Protein AF-0000000079068985 (afdb_homodimer)

Foldseek 3Di:
DDDDAQEDEAEAQDQVQQQCQVCVLQVFDWDDDDVQFIWTADPVNYIYTYGYDPLVPDDAAEDEDADAPVSCVRSVVVCVVVVFWKACDQVRPGTPDWDQAPNWIKMWTATPSGYIYMYINDDPPD/DDDDAQEDEAEAQDQVQQQCQVCVLQVFDWDDDDVQFIWTADPRNYIYTYGYDPLVPDDAAEDEDADAPVSCVRSVVVCVVVVFWKACDQVRPGTPDWDQAPNWIKMWTATPSGYIYMYINDDPPD

Structure (mmCIF, N/CA/C/O backbone):
data_AF-0000000079068985-model_v1
#
loop_
_entity.id
_entity.type
_entity.pdbx_description
1 polymer 'VOC family protein'
#
loop_
_atom_site.group_PDB
_atom_site.id
_atom_site.type_symbol
_atom_site.label_atom_id
_atom_site.label_alt_id
_atom_site.label_comp_id
_atom_site.label_asym_id
_atom_site.label_entity_id
_atom_site.label_seq_id
_atom_site.pdbx_PDB_ins_code
_atom_site.Cartn_x
_atom_site.Cartn_y
_atom_site.Cartn_z
_atom_site.occupancy
_atom_site.B_iso_or_equiv
_atom_site.auth_seq_id
_atom_site.auth_comp_id
_atom_site.auth_asym_id
_atom_site.auth_atom_id
_atom_site.pdbx_PDB_model_num
ATOM 1 N N . MET A 1 1 ? -14.773 -9.648 -10.781 1 59.19 1 MET A N 1
ATOM 2 C CA . MET A 1 1 ? -13.938 -10.477 -9.922 1 59.19 1 MET A CA 1
ATOM 3 C C . MET A 1 1 ? -13.109 -9.617 -8.969 1 59.19 1 MET A C 1
ATOM 5 O O . MET A 1 1 ? -12.758 -8.484 -9.297 1 59.19 1 MET A O 1
ATOM 9 N N . SER A 1 2 ? -13.219 -9.945 -7.562 1 88.12 2 SER A N 1
ATOM 10 C CA . SER A 1 2 ? -12.805 -8.875 -6.656 1 88.12 2 SER A CA 1
ATOM 11 C C . SER A 1 2 ? -11.383 -9.086 -6.156 1 88.12 2 SER A C 1
ATOM 13 O O . SER A 1 2 ? -11.016 -10.195 -5.758 1 88.12 2 SER A O 1
ATOM 15 N N . VAL A 1 3 ? -10.422 -8.383 -6.609 1 98 3 VAL A N 1
ATOM 16 C CA . VAL A 1 3 ? -9.07 -8.328 -6.066 1 98 3 VAL A CA 1
ATOM 17 C C . VAL A 1 3 ? -8.914 -7.094 -5.188 1 98 3 VAL A C 1
ATOM 19 O O . VAL A 1 3 ? -9.008 -5.961 -5.676 1 98 3 VAL A O 1
ATOM 22 N N . GLU A 1 4 ? -8.688 -7.309 -3.881 1 98.62 4 GLU A N 1
ATOM 23 C CA . GLU A 1 4 ? -8.508 -6.203 -2.945 1 98.62 4 GLU A CA 1
ATOM 24 C C . GLU A 1 4 ? -7.098 -6.199 -2.359 1 98.62 4 GLU A C 1
ATOM 26 O O . GLU A 1 4 ? -6.547 -7.258 -2.049 1 98.62 4 GLU A O 1
ATOM 31 N N . LEU A 1 5 ? -6.492 -5.066 -2.289 1 98.81 5 LEU A N 1
ATOM 32 C CA . LEU A 1 5 ? -5.32 -5 -1.423 1 98.81 5 LEU A CA 1
ATOM 33 C C . LEU A 1 5 ? -5.703 -5.254 0.031 1 98.81 5 LEU A C 1
ATOM 35 O O . LEU A 1 5 ? -6.559 -4.559 0.584 1 98.81 5 LEU A O 1
ATOM 39 N N . ASN A 1 6 ? -5.168 -6.242 0.56 1 98.62 6 ASN A N 1
ATOM 40 C CA . ASN A 1 6 ? -5.5 -6.59 1.938 1 98.62 6 ASN A CA 1
ATOM 41 C C . ASN A 1 6 ? -4.574 -5.887 2.93 1 98.62 6 ASN A C 1
ATOM 43 O O . ASN A 1 6 ? -5.043 -5.266 3.887 1 98.62 6 ASN A O 1
ATOM 47 N N . HIS A 1 7 ? -3.262 -6.09 2.723 1 98.75 7 HIS A N 1
ATOM 48 C CA . HIS A 1 7 ? -2.318 -5.367 3.57 1 98.75 7 HIS A CA 1
ATOM 49 C C . HIS A 1 7 ? -0.991 -5.145 2.854 1 98.75 7 HIS A C 1
ATOM 51 O O . HIS A 1 7 ? -0.695 -5.82 1.864 1 98.75 7 HIS A O 1
ATOM 57 N N . THR A 1 8 ? -0.286 -4.219 3.25 1 98.88 8 THR A N 1
ATOM 58 C CA . THR A 1 8 ? 1.113 -3.99 2.91 1 98.88 8 THR A CA 1
ATOM 59 C C . THR A 1 8 ? 1.923 -3.641 4.156 1 98.88 8 THR A C 1
ATOM 61 O O . THR A 1 8 ? 1.354 -3.344 5.207 1 98.88 8 THR A O 1
ATOM 64 N N . ILE A 1 9 ? 3.152 -3.76 4.031 1 98.81 9 ILE A N 1
ATOM 65 C CA . ILE A 1 9 ? 4.047 -3.465 5.148 1 98.81 9 ILE A CA 1
ATOM 66 C C . ILE A 1 9 ? 4.676 -2.088 4.953 1 98.81 9 ILE A C 1
ATOM 68 O O . ILE A 1 9 ? 5.133 -1.757 3.855 1 98.81 9 ILE A O 1
ATOM 72 N N . VAL A 1 10 ? 4.613 -1.284 5.922 1 98.88 10 VAL A N 1
ATOM 73 C CA . VAL A 1 10 ? 5.266 0.02 5.922 1 98.88 10 VAL A CA 1
ATOM 74 C C . VAL A 1 10 ? 6.566 -0.054 6.719 1 98.88 10 VAL A C 1
ATOM 76 O O . VAL A 1 10 ? 6.547 -0.106 7.949 1 98.88 10 VAL A O 1
ATOM 79 N N . HIS A 1 11 ? 7.672 -0.054 6.023 1 98.81 11 HIS A N 1
ATOM 80 C CA . HIS A 1 11 ? 8.977 -0.061 6.668 1 98.81 11 HIS A CA 1
ATOM 81 C C . HIS A 1 11 ? 9.203 1.209 7.484 1 98.81 11 HIS A C 1
ATOM 83 O O . HIS A 1 11 ? 9.07 2.318 6.961 1 98.81 11 HIS A O 1
ATOM 89 N N . SER A 1 12 ? 9.578 1.031 8.688 1 98.81 12 SER A N 1
ATOM 90 C CA . SER A 1 12 ? 9.688 2.172 9.594 1 98.81 12 SER A CA 1
ATOM 91 C C . SER A 1 12 ? 10.938 2.076 10.461 1 98.81 12 SER A C 1
ATOM 93 O O . SER A 1 12 ? 11.422 0.979 10.734 1 98.81 12 SER A O 1
ATOM 95 N N . ARG A 1 13 ? 11.453 3.225 10.914 1 98.62 13 ARG A N 1
ATOM 96 C CA . ARG A 1 13 ? 12.531 3.254 11.898 1 98.62 13 ARG A CA 1
ATOM 97 C C . ARG A 1 13 ? 12.047 2.701 13.242 1 98.62 13 ARG A C 1
ATOM 99 O O . ARG A 1 13 ? 12.797 1.995 13.93 1 98.62 13 ARG A O 1
ATOM 106 N N . ASP A 1 14 ? 10.867 3.004 13.633 1 98.69 14 ASP A N 1
ATOM 107 C CA . ASP A 1 14 ? 10.117 2.547 14.805 1 98.69 14 ASP A CA 1
ATOM 108 C C . ASP A 1 14 ? 8.648 2.328 14.461 1 98.69 14 ASP A C 1
ATOM 110 O O . ASP A 1 14 ? 7.914 3.285 14.203 1 98.69 14 ASP A O 1
ATOM 114 N N . ASN A 1 15 ? 8.281 1.029 14.477 1 98.62 15 ASN A N 1
ATOM 115 C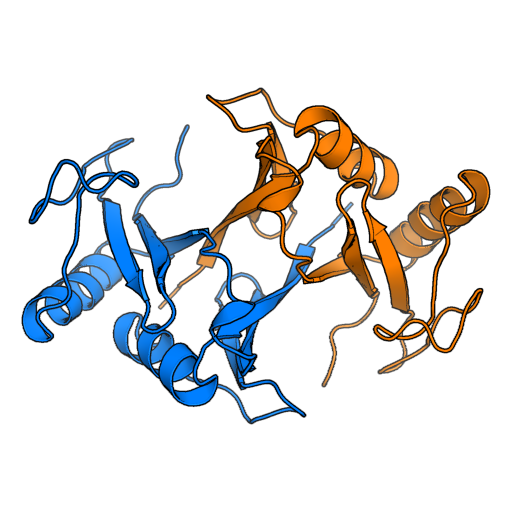 CA . ASN A 1 15 ? 6.953 0.69 13.984 1 98.62 15 ASN A CA 1
ATOM 116 C C . ASN A 1 15 ? 5.859 1.343 14.828 1 98.62 15 ASN A C 1
ATOM 118 O O . ASN A 1 15 ? 4.871 1.848 14.289 1 98.62 15 ASN A O 1
ATOM 122 N N . ARG A 1 16 ? 5.98 1.383 16.109 1 98.5 16 ARG A N 1
ATOM 123 C CA . ARG A 1 16 ? 4.953 1.971 16.953 1 98.5 16 ARG A CA 1
ATOM 124 C C . ARG A 1 16 ? 4.883 3.482 16.766 1 98.5 16 ARG A C 1
ATOM 126 O O . ARG A 1 16 ? 3.793 4.051 16.688 1 98.5 16 ARG A O 1
ATOM 133 N N . GLU A 1 17 ? 6.016 4.176 16.719 1 98.5 17 GLU A N 1
ATOM 134 C CA . GLU A 1 17 ? 6.051 5.613 16.484 1 98.5 17 GLU A CA 1
ATOM 135 C C . GLU A 1 17 ? 5.367 5.965 15.164 1 98.5 17 GLU A C 1
ATOM 137 O O . GLU A 1 17 ? 4.547 6.887 15.109 1 98.5 17 GLU A O 1
ATOM 142 N N . SER A 1 18 ? 5.695 5.242 14.094 1 98.75 18 SER A N 1
ATOM 143 C CA . SER A 1 18 ? 5.148 5.52 12.766 1 98.75 18 SER A CA 1
ATOM 144 C C . SER A 1 18 ? 3.646 5.25 12.727 1 98.75 18 SER A C 1
ATOM 146 O O . SER A 1 18 ? 2.885 6.043 12.172 1 98.75 18 SER A O 1
ATOM 148 N N . ALA A 1 19 ? 3.25 4.141 13.289 1 98.81 19 ALA A N 1
ATOM 149 C CA . ALA A 1 19 ? 1.829 3.809 13.312 1 98.81 19 ALA A CA 1
ATOM 150 C C . ALA A 1 19 ? 1.036 4.852 14.094 1 98.81 19 ALA A C 1
ATOM 152 O O . ALA A 1 19 ? -0.011 5.316 13.633 1 98.81 19 ALA A O 1
ATOM 153 N N . GLN A 1 20 ? 1.527 5.234 15.25 1 98.56 20 GLN A N 1
ATOM 154 C CA . GLN A 1 20 ? 0.855 6.219 16.094 1 98.56 20 GLN A CA 1
ATOM 155 C C . GLN A 1 20 ? 0.803 7.582 15.406 1 98.56 20 GLN A C 1
ATOM 157 O O . GLN A 1 20 ? -0.185 8.312 15.531 1 98.56 20 GLN A O 1
ATOM 162 N N . PHE A 1 21 ? 1.895 7.953 14.742 1 98.62 21 PHE A N 1
ATOM 163 C CA . PHE A 1 21 ? 1.933 9.211 14 1 98.62 21 PHE A CA 1
ATOM 164 C C . PHE A 1 21 ? 0.764 9.297 13.031 1 98.62 21 PHE A C 1
ATOM 166 O O . PHE A 1 21 ? 0.014 10.281 13.039 1 98.62 21 PHE A O 1
ATOM 173 N N . LEU A 1 22 ? 0.594 8.273 12.227 1 98.56 22 LEU A N 1
ATOM 174 C CA . LEU A 1 22 ? -0.479 8.266 11.242 1 98.56 22 LEU A CA 1
ATOM 175 C C . LEU A 1 22 ? -1.844 8.227 11.914 1 98.56 22 LEU A C 1
ATOM 177 O O . LEU A 1 22 ? -2.744 8.992 11.555 1 98.56 22 LEU A O 1
ATOM 181 N N . ALA A 1 23 ? -1.948 7.324 12.867 1 98.19 23 ALA A N 1
ATOM 182 C CA . ALA A 1 23 ? -3.225 7.145 13.555 1 98.19 23 ALA A CA 1
ATOM 183 C C . ALA A 1 23 ? -3.68 8.438 14.219 1 98.19 23 ALA A C 1
ATOM 185 O O . ALA A 1 23 ? -4.832 8.852 14.062 1 98.19 23 ALA A O 1
ATOM 186 N N . ASP A 1 24 ? -2.791 9.094 14.906 1 97.31 24 ASP A N 1
ATOM 187 C CA . ASP A 1 24 ? -3.125 10.344 15.586 1 97.31 24 ASP A CA 1
ATOM 188 C C . ASP A 1 24 ? -3.512 11.43 14.578 1 97.31 24 ASP A C 1
ATOM 190 O O . ASP A 1 24 ? -4.48 12.156 14.781 1 97.31 24 ASP A O 1
ATOM 194 N N . LEU A 1 25 ? -2.777 11.5 13.555 1 97.62 25 LEU A N 1
ATOM 195 C CA . LEU A 1 25 ? -3.002 12.539 12.562 1 97.62 25 LEU A CA 1
ATOM 196 C C . LEU A 1 25 ? -4.363 12.375 11.898 1 97.62 25 LEU A C 1
ATOM 198 O O . LEU A 1 25 ? -5.043 13.367 11.602 1 97.62 25 LEU A O 1
ATOM 202 N N . LEU A 1 26 ? -4.738 11.156 11.688 1 97.44 26 LEU A N 1
ATOM 203 C CA . LEU A 1 26 ? -5.926 10.906 10.883 1 97.44 26 LEU A CA 1
ATOM 204 C C . LEU A 1 26 ? -7.09 10.445 11.75 1 97.44 26 LEU A C 1
ATOM 206 O O . LEU A 1 26 ? -8.117 10.008 11.234 1 97.44 26 LEU A O 1
ATOM 210 N N . GLY A 1 27 ? -6.906 10.484 13.055 1 95.94 27 GLY A N 1
ATOM 211 C CA . GLY A 1 27 ? -7.973 10.109 13.961 1 95.94 27 GLY A CA 1
ATOM 212 C C . GLY A 1 27 ? -8.297 8.625 13.922 1 95.94 27 GLY A C 1
ATOM 213 O O . GLY A 1 27 ? -9.469 8.242 13.977 1 95.94 27 GLY A O 1
ATOM 214 N N . LEU A 1 28 ? -7.285 7.828 13.711 1 97.56 28 LEU A N 1
ATOM 215 C CA . LEU A 1 28 ? -7.406 6.375 13.688 1 97.56 28 LEU A CA 1
ATOM 216 C C . LEU A 1 28 ? -6.859 5.762 14.969 1 97.56 28 LEU A C 1
ATOM 218 O O . LEU A 1 28 ? -6.469 6.48 15.891 1 97.56 28 LEU A O 1
ATOM 222 N N . GLU A 1 29 ? -6.996 4.473 15.039 1 96.94 29 GLU A N 1
ATOM 223 C CA . GLU A 1 29 ? -6.418 3.709 16.141 1 96.94 29 GLU A CA 1
ATOM 224 C C . GLU A 1 29 ? -5.422 2.67 15.633 1 96.94 29 GLU A C 1
ATOM 226 O O . GLU A 1 29 ? -5.625 2.076 14.57 1 96.94 29 GLU A O 1
ATOM 231 N N . ILE A 1 30 ? -4.387 2.49 16.391 1 98.06 30 ILE A N 1
ATOM 232 C CA . ILE A 1 30 ? -3.484 1.389 16.078 1 98.06 30 ILE A CA 1
ATOM 233 C C . ILE A 1 30 ? -4.043 0.084 16.641 1 98.06 30 ILE A C 1
ATOM 235 O O . ILE A 1 30 ? -4.691 0.08 17.688 1 98.06 30 ILE A O 1
ATOM 239 N N . GLY A 1 31 ? -3.852 -0.98 15.922 1 97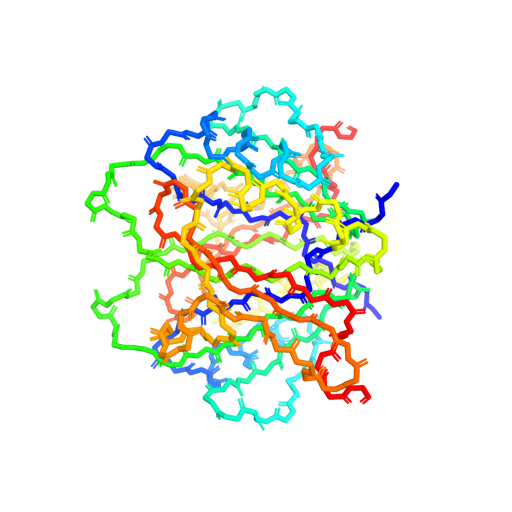.12 31 GLY A N 1
ATOM 240 C CA . GLY A 1 31 ? -4.281 -2.285 16.391 1 97.12 31 GLY A CA 1
ATOM 241 C C . GLY A 1 31 ? -3.258 -2.963 17.297 1 97.12 31 GLY A C 1
ATOM 242 O O . GLY A 1 31 ? -2.15 -2.455 17.469 1 97.12 31 GLY A O 1
ATOM 243 N N . PRO A 1 32 ? -3.684 -4.07 17.828 1 96.19 32 PRO A N 1
ATOM 244 C CA . PRO A 1 32 ? -2.73 -4.836 18.625 1 96.19 32 PRO A CA 1
ATOM 245 C C . PRO A 1 32 ? -1.556 -5.363 17.812 1 96.19 32 PRO A C 1
ATOM 247 O O . PRO A 1 32 ? -1.734 -5.766 16.656 1 96.19 32 PRO A O 1
ATOM 250 N N . GLU A 1 33 ? -0.403 -5.309 18.469 1 95.56 33 GLU A N 1
ATOM 251 C CA . GLU A 1 33 ? 0.809 -5.809 17.828 1 95.56 33 GLU A CA 1
ATOM 252 C C . GLU A 1 33 ? 0.654 -7.273 17.422 1 95.56 33 GLU A C 1
ATOM 254 O O . GLU A 1 33 ? 0.105 -8.078 18.172 1 95.56 33 GLU A O 1
ATOM 259 N N . TRP A 1 34 ? 1.04 -7.605 16.266 1 92.75 34 TRP A N 1
ATOM 260 C CA . TRP A 1 34 ? 1.059 -8.953 15.711 1 92.75 34 TRP A CA 1
ATOM 261 C C . TRP A 1 34 ? 2.426 -9.281 15.117 1 92.75 34 TRP A C 1
ATOM 263 O O . TRP A 1 34 ? 2.738 -8.867 14 1 92.75 34 TRP A O 1
ATOM 273 N N . GLY A 1 35 ? 3.107 -10.117 15.93 1 94.56 35 GLY A N 1
ATOM 274 C CA . GLY A 1 35 ? 4.488 -10.281 15.5 1 94.56 35 GLY A CA 1
ATOM 275 C C . GLY A 1 35 ? 5.266 -8.984 15.484 1 94.56 35 GLY A C 1
ATOM 276 O O . GLY A 1 35 ? 5.27 -8.234 16.469 1 94.56 35 GLY A O 1
ATOM 277 N N . PRO A 1 36 ? 5.934 -8.758 14.352 1 96.81 36 PRO A N 1
ATOM 278 C CA . PRO A 1 36 ? 6.703 -7.516 14.258 1 96.81 36 PRO A CA 1
ATOM 279 C C . PRO A 1 36 ? 5.848 -6.324 13.82 1 96.81 36 PRO A C 1
ATOM 281 O O . PRO A 1 36 ? 6.371 -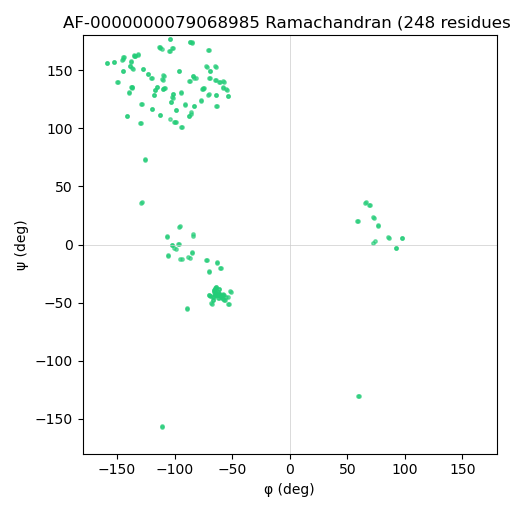5.223 13.625 1 96.81 36 PRO A O 1
ATOM 284 N N . PHE A 1 37 ? 4.57 -6.504 13.727 1 98.31 37 PHE A N 1
ATOM 285 C CA . PHE A 1 37 ? 3.764 -5.496 13.047 1 98.31 37 PHE A CA 1
ATOM 286 C C . PHE A 1 37 ? 2.9 -4.73 14.047 1 98.31 37 PHE A C 1
ATOM 288 O O . PHE A 1 37 ? 2.385 -5.312 15.008 1 98.31 37 PHE A O 1
ATOM 295 N N . ILE A 1 38 ? 2.682 -3.479 13.82 1 98.69 38 ILE A N 1
ATOM 296 C CA . ILE A 1 38 ? 1.605 -2.672 14.383 1 98.69 38 ILE A CA 1
ATOM 297 C C . ILE A 1 38 ? 0.63 -2.27 13.281 1 98.69 38 ILE A C 1
ATOM 299 O O . ILE A 1 38 ? 0.978 -1.484 12.391 1 98.69 38 ILE A O 1
ATOM 303 N N . PRO A 1 39 ? -0.526 -2.814 13.359 1 98.56 39 PRO A N 1
ATOM 304 C CA . PRO A 1 39 ? -1.458 -2.58 12.25 1 98.56 39 PRO A CA 1
ATOM 305 C C . PRO A 1 39 ? -2.281 -1.308 12.438 1 98.56 39 PRO A C 1
ATOM 307 O O . PRO A 1 39 ? -2.662 -0.97 13.555 1 98.56 39 PRO A O 1
ATOM 310 N N . VAL A 1 40 ? -2.523 -0.558 11.375 1 98.56 40 VAL A N 1
ATOM 311 C CA . VAL A 1 40 ? -3.539 0.481 11.242 1 98.56 40 VAL A CA 1
ATOM 312 C C . VAL A 1 40 ? -4.508 0.115 10.117 1 98.56 40 VAL A C 1
ATOM 314 O O . VAL A 1 40 ? -4.109 -0.011 8.961 1 98.56 40 VAL A O 1
ATOM 317 N N . VAL A 1 41 ? -5.754 -0.094 10.438 1 97.69 41 VAL A N 1
ATOM 318 C CA . VAL A 1 41 ? -6.766 -0.534 9.484 1 97.69 41 VAL A CA 1
ATOM 319 C C . VAL A 1 41 ? -7.516 0.675 8.93 1 97.69 41 VAL A C 1
ATOM 321 O O . VAL A 1 41 ? -7.992 1.521 9.688 1 97.69 41 VAL A O 1
ATOM 324 N N . LEU A 1 42 ? -7.613 0.705 7.645 1 98.31 42 LEU A N 1
ATOM 325 C CA . LEU A 1 42 ? -8.266 1.828 6.977 1 98.31 42 LEU A CA 1
ATOM 326 C C . LEU A 1 42 ? -9.68 1.461 6.547 1 98.31 42 LEU A C 1
ATOM 328 O O . LEU A 1 42 ? -10.055 0.285 6.562 1 98.31 42 LEU A O 1
ATOM 332 N N . ALA A 1 43 ? -10.414 2.414 6.148 1 98 43 ALA A N 1
ATOM 333 C CA . ALA A 1 43 ? -11.859 2.277 5.961 1 98 43 ALA A CA 1
ATOM 334 C C . ALA A 1 43 ? -12.172 1.394 4.758 1 98 43 ALA A C 1
ATOM 336 O O . ALA A 1 43 ? -13.266 0.841 4.656 1 98 43 ALA A O 1
ATOM 337 N N . ASN A 1 44 ? -11.25 1.282 3.832 1 97.75 44 ASN A N 1
ATOM 338 C CA . ASN A 1 44 ? -11.5 0.432 2.674 1 97.75 44 ASN A CA 1
ATOM 339 C C . ASN A 1 44 ? -10.906 -0.96 2.859 1 97.75 44 ASN A C 1
ATOM 341 O O . ASN A 1 44 ? -10.68 -1.68 1.884 1 97.75 44 ASN A O 1
ATOM 345 N N . GLY A 1 45 ? -10.562 -1.285 4.07 1 96.56 45 GLY A N 1
ATOM 346 C CA . GLY A 1 45 ? -10.188 -2.648 4.422 1 96.56 45 GLY A CA 1
ATOM 347 C C . GLY A 1 45 ? -8.695 -2.904 4.32 1 96.56 45 GLY A C 1
ATOM 348 O O . GLY A 1 45 ? -8.227 -3.992 4.656 1 96.56 45 GLY A O 1
ATOM 349 N N . VAL A 1 46 ? -7.938 -1.951 3.889 1 98.38 46 VAL A N 1
ATOM 350 C CA . VAL A 1 46 ? -6.488 -2.111 3.807 1 98.38 46 VAL A CA 1
ATOM 351 C C . VAL A 1 46 ? -5.879 -2.01 5.203 1 98.38 46 VAL A C 1
ATOM 353 O O . VAL A 1 46 ? -6.25 -1.136 5.988 1 98.38 46 VAL A O 1
ATOM 356 N N . THR A 1 47 ? -5.004 -2.908 5.504 1 98.44 47 THR A N 1
ATOM 357 C CA . THR A 1 47 ? -4.18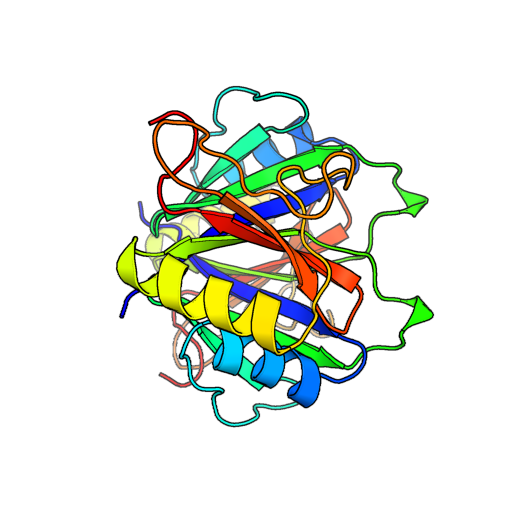8 -2.779 6.707 1 98.44 47 THR A CA 1
ATOM 358 C C . THR A 1 47 ? -2.773 -2.324 6.355 1 98.44 47 THR A C 1
ATOM 360 O O . THR A 1 47 ? -2.111 -2.934 5.512 1 98.44 47 THR A O 1
ATOM 363 N N . LEU A 1 48 ? -2.383 -1.262 6.91 1 98.88 48 LEU A N 1
ATOM 364 C CA . LEU A 1 48 ? -0.97 -0.898 6.922 1 98.88 48 LEU A CA 1
ATOM 365 C C . LEU A 1 48 ? -0.26 -1.521 8.117 1 98.88 48 LEU A C 1
ATOM 367 O O . LEU A 1 48 ? -0.534 -1.158 9.266 1 98.88 48 LEU A O 1
ATOM 371 N N . ASP A 1 49 ? 0.585 -2.455 7.844 1 98.81 49 ASP A N 1
ATOM 372 C CA . ASP A 1 49 ? 1.367 -3.113 8.883 1 98.81 49 ASP A CA 1
ATOM 373 C C . ASP A 1 49 ? 2.732 -2.451 9.047 1 98.81 49 ASP A C 1
ATOM 375 O O . ASP A 1 49 ? 3.652 -2.711 8.273 1 98.81 49 ASP A O 1
ATOM 379 N N . PHE A 1 50 ? 2.865 -1.654 10.016 1 98.94 50 PHE A N 1
ATOM 380 C CA . PHE A 1 50 ? 4.141 -0.993 10.258 1 98.94 50 PHE A CA 1
ATOM 381 C C . PHE A 1 50 ? 5.152 -1.964 10.859 1 98.94 50 PHE A C 1
ATOM 383 O O . PHE A 1 50 ? 4.824 -2.717 11.781 1 98.94 50 PHE A O 1
ATOM 390 N N . ALA A 1 51 ? 6.328 -1.964 10.383 1 98.81 51 ALA A N 1
ATOM 391 C CA . ALA A 1 51 ? 7.387 -2.855 10.844 1 98.81 51 ALA A CA 1
ATOM 392 C C . ALA A 1 51 ? 8.711 -2.111 10.977 1 98.81 51 ALA A C 1
ATOM 394 O O . ALA A 1 51 ? 9.102 -1.365 10.078 1 98.81 51 ALA A O 1
ATOM 395 N N . THR A 1 52 ? 9.406 -2.344 12.07 1 98.69 52 THR A N 1
ATOM 396 C CA . THR A 1 52 ? 10.719 -1.752 12.281 1 98.69 52 THR A CA 1
ATOM 397 C C . THR A 1 52 ? 11.781 -2.496 11.469 1 98.69 52 THR A C 1
ATOM 399 O O . THR A 1 52 ? 11.875 -3.723 11.539 1 98.69 52 THR A O 1
ATOM 402 N N . ILE A 1 53 ? 12.461 -1.756 10.664 1 98 53 ILE A N 1
ATOM 403 C CA . ILE A 1 53 ? 13.625 -2.291 9.977 1 98 53 ILE A CA 1
ATOM 404 C C . ILE A 1 53 ? 14.797 -1.324 10.117 1 98 53 ILE A C 1
ATOM 406 O O . ILE A 1 53 ? 14.617 -0.174 10.523 1 98 53 ILE A O 1
ATOM 410 N N . PRO A 1 54 ? 16.047 -1.803 9.844 1 97.19 54 PRO A N 1
ATOM 411 C CA . PRO A 1 54 ? 17.172 -0.873 9.891 1 97.19 54 PRO A CA 1
ATOM 412 C C . PRO A 1 54 ? 16.969 0.346 8.992 1 97.19 54 PRO A C 1
ATOM 414 O O . PRO A 1 54 ? 16.531 0.208 7.844 1 97.19 54 PRO A O 1
ATOM 417 N N . GLU A 1 55 ? 17.234 1.47 9.516 1 96.06 55 GLU A N 1
ATOM 418 C CA . GLU A 1 55 ? 17 2.738 8.828 1 96.06 55 GLU A CA 1
ATOM 419 C C . GLU A 1 55 ? 17.641 2.738 7.441 1 96.06 55 GLU A C 1
ATOM 421 O O . GLU A 1 55 ? 17.031 3.23 6.48 1 96.06 55 GLU A O 1
ATOM 426 N N . ALA A 1 56 ? 18.859 2.154 7.336 1 95.12 56 ALA A N 1
ATOM 427 C CA . ALA A 1 56 ? 19.594 2.146 6.078 1 95.12 56 ALA A CA 1
ATOM 428 C C . ALA A 1 56 ? 18.844 1.366 5 1 95.12 56 ALA A C 1
ATOM 430 O O . ALA A 1 56 ? 19.125 1.516 3.809 1 95.12 56 ALA A O 1
ATOM 431 N N . SER A 1 57 ? 17.875 0.588 5.422 1 95.44 57 SER A N 1
ATOM 432 C CA . SER A 1 57 ? 17.125 -0.258 4.496 1 95.44 57 SER A CA 1
ATOM 433 C C . SER A 1 57 ? 15.797 0.38 4.113 1 95.44 57 SER A C 1
ATOM 435 O O . SER A 1 57 ? 15.047 -0.17 3.301 1 95.44 57 SER A O 1
ATOM 437 N N . ILE A 1 58 ? 15.477 1.485 4.68 1 97.56 58 ILE A N 1
ATOM 438 C CA . ILE A 1 58 ? 14.203 2.148 4.398 1 97.56 58 ILE A CA 1
ATOM 439 C C . ILE A 1 58 ? 14.328 2.979 3.123 1 97.56 58 ILE A C 1
ATOM 441 O O . ILE A 1 58 ? 15.227 3.816 3.004 1 97.56 58 ILE A O 1
ATOM 445 N N . THR A 1 59 ? 13.578 2.701 2.156 1 97.69 59 THR A N 1
ATOM 446 C CA . THR A 1 59 ? 13.391 3.529 0.971 1 97.69 59 THR A CA 1
ATOM 447 C C . THR A 1 59 ? 12.078 4.297 1.05 1 97.69 59 THR A C 1
ATOM 449 O O . THR A 1 59 ? 11.016 3.705 1.266 1 97.69 59 THR A O 1
ATOM 452 N N . PRO A 1 60 ? 12.141 5.613 0.887 1 97.69 60 PRO A N 1
ATOM 453 C CA . PRO A 1 60 ? 10.891 6.379 0.943 1 97.69 60 PRO A CA 1
ATOM 454 C C . PRO A 1 60 ? 9.828 5.852 -0.02 1 97.69 60 PRO A C 1
ATOM 456 O O . PRO A 1 60 ? 10.117 5.613 -1.195 1 97.69 60 PRO A O 1
ATOM 459 N N . GLN A 1 61 ? 8.695 5.621 0.521 1 98.44 61 GLN A N 1
ATOM 460 C CA . GLN A 1 61 ? 7.512 5.227 -0.232 1 98.44 61 GLN A CA 1
ATOM 461 C C . GLN A 1 61 ? 6.445 6.316 -0.184 1 98.44 61 GLN A C 1
ATOM 463 O O . GLN A 1 61 ? 6.578 7.293 0.556 1 98.44 61 GLN A O 1
ATOM 468 N N . HIS A 1 62 ? 5.426 6.141 -1.007 1 98.69 62 HIS A N 1
ATOM 469 C CA . HIS A 1 62 ? 4.34 7.113 -1.095 1 98.69 62 HIS A CA 1
ATOM 470 C C . HIS A 1 62 ? 3.01 6.488 -0.682 1 98.69 62 HIS A C 1
ATOM 472 O O . HIS A 1 62 ? 2.648 5.41 -1.163 1 98.69 62 HIS A O 1
ATOM 478 N N . TYR A 1 63 ? 2.312 7.105 0.204 1 98.88 63 TYR A N 1
ATOM 479 C CA . TYR A 1 63 ? 0.971 6.703 0.612 1 98.88 63 TYR A CA 1
ATOM 480 C C . TYR A 1 63 ? 0.004 7.879 0.543 1 98.88 63 TYR A C 1
ATOM 482 O O . TYR A 1 63 ? 0.205 8.898 1.212 1 98.88 63 TYR A O 1
ATOM 490 N N . ALA A 1 64 ? -1.013 7.75 -0.229 1 98.81 64 ALA A N 1
ATOM 491 C CA . ALA A 1 64 ? -2.039 8.781 -0.353 1 98.81 64 ALA A CA 1
ATOM 492 C C . ALA A 1 64 ? -3.355 8.32 0.272 1 98.81 64 ALA A C 1
ATOM 494 O O . ALA A 1 64 ? -3.807 7.203 0.031 1 98.81 64 ALA A O 1
ATOM 495 N N . PHE A 1 65 ? -3.891 9.164 0.995 1 98.88 65 PHE A N 1
ATOM 496 C CA . PHE A 1 65 ? -5.141 8.844 1.678 1 98.88 65 PHE A CA 1
ATOM 497 C C . PHE A 1 65 ? -6.266 9.758 1.207 1 98.88 65 PHE A C 1
ATOM 499 O O . PHE A 1 65 ? -6.07 10.969 1.072 1 98.88 65 PHE A O 1
ATOM 506 N N . LEU A 1 66 ? -7.383 9.18 0.91 1 98.69 66 LEU A N 1
ATOM 507 C CA . LEU A 1 66 ? -8.609 9.906 0.615 1 98.69 66 LEU A CA 1
ATOM 508 C C . LEU A 1 66 ? -9.438 10.117 1.881 1 98.69 66 LEU A C 1
ATOM 510 O O . LEU A 1 66 ? -9.797 9.148 2.561 1 98.69 66 LEU A O 1
ATOM 514 N N . ILE A 1 67 ? -9.664 11.359 2.17 1 98.56 67 ILE A N 1
ATOM 515 C CA . ILE A 1 67 ? -10.383 11.68 3.396 1 98.56 67 ILE A CA 1
ATOM 516 C C . ILE A 1 67 ? -11.445 12.742 3.109 1 98.56 67 ILE A C 1
ATOM 518 O O . ILE A 1 67 ? -11.438 13.359 2.045 1 98.56 67 ILE A O 1
ATOM 522 N N . SER A 1 68 ? -12.414 12.891 4.008 1 97.75 68 SER A N 1
ATOM 523 C CA . SER A 1 68 ? -13.445 13.906 3.857 1 97.75 68 SER A CA 1
ATOM 524 C C . SER A 1 68 ? -12.875 15.312 4.059 1 97.75 68 SER A C 1
ATOM 526 O O . SER A 1 68 ? -11.781 15.469 4.602 1 97.75 68 SER A O 1
ATOM 528 N N . GLU A 1 69 ? -13.68 16.312 3.688 1 97.69 69 GLU A N 1
ATOM 529 C CA . GLU A 1 69 ? -13.305 17.703 3.912 1 97.69 69 GLU A CA 1
ATOM 530 C C . GLU A 1 69 ? -13.125 18 5.398 1 97.69 69 GLU A C 1
ATOM 532 O O . GLU A 1 69 ? -12.18 18.688 5.797 1 97.69 69 GLU A O 1
ATOM 537 N N . ALA A 1 70 ? -14.016 17.5 6.168 1 97.12 70 ALA A N 1
ATOM 538 C CA . ALA A 1 70 ? -13.938 17.719 7.609 1 97.12 70 ALA A CA 1
ATOM 539 C C . ALA A 1 70 ? -12.695 17.062 8.203 1 97.12 70 ALA A C 1
ATOM 541 O O . ALA A 1 70 ? -12.023 17.656 9.055 1 97.12 70 ALA A O 1
ATOM 542 N N . GLU A 1 71 ? -12.391 15.883 7.777 1 97.38 71 GLU A N 1
ATOM 543 C CA . GLU A 1 71 ? -11.188 15.195 8.242 1 97.38 71 GLU A CA 1
ATOM 544 C C . GLU A 1 71 ? -9.93 15.922 7.797 1 97.38 71 GLU A C 1
ATOM 546 O O . GLU A 1 71 ? -8.93 15.945 8.523 1 97.38 71 GLU A O 1
ATOM 551 N N . PHE A 1 72 ? -10.016 16.438 6.582 1 98.5 72 PHE A N 1
ATOM 552 C CA . PHE A 1 72 ? -8.891 17.219 6.09 1 98.5 72 PHE A CA 1
ATOM 553 C C . PHE A 1 72 ? -8.617 18.422 7.004 1 98.5 72 PHE A C 1
ATOM 555 O O . PHE A 1 72 ? -7.469 18.672 7.375 1 98.5 72 PHE A O 1
ATOM 562 N N . ASP A 1 73 ? -9.656 19.125 7.395 1 98.12 73 ASP A N 1
ATOM 563 C CA . ASP A 1 73 ? -9.5 20.25 8.297 1 98.12 73 ASP A CA 1
ATOM 564 C C . ASP A 1 73 ? -8.836 19.828 9.602 1 98.12 73 ASP A C 1
ATOM 566 O O . ASP A 1 73 ? -7.91 20.484 10.078 1 98.12 73 ASP A O 1
ATOM 570 N N . THR A 1 74 ? -9.234 18.766 10.102 1 97.69 74 THR A N 1
ATOM 571 C CA . THR A 1 74 ? -8.719 18.281 11.375 1 97.69 74 THR A CA 1
ATOM 572 C C . THR A 1 74 ? -7.262 17.859 11.242 1 97.69 74 THR A C 1
ATOM 574 O O . THR A 1 74 ? -6.414 18.266 12.047 1 97.69 74 THR A O 1
ATOM 577 N N . ALA A 1 75 ? -7 17.031 10.234 1 98.25 75 ALA A N 1
ATOM 578 C CA . ALA A 1 75 ? -5.641 16.531 10.023 1 98.25 75 ALA A CA 1
ATOM 579 C C . ALA A 1 75 ? -4.68 17.672 9.727 1 98.25 75 ALA A C 1
ATOM 581 O O . ALA A 1 75 ? -3.562 17.703 10.25 1 98.25 75 ALA A O 1
ATOM 582 N N . PHE A 1 76 ? -5.148 18.609 8.883 1 98.38 76 PHE A N 1
ATOM 583 C CA . PHE A 1 76 ? -4.297 19.734 8.492 1 98.38 76 PHE A CA 1
ATOM 584 C C . PHE A 1 76 ? -4.004 20.625 9.695 1 98.38 76 PHE A C 1
ATOM 586 O O . PHE A 1 76 ? -2.883 21.109 9.852 1 98.38 76 PHE A O 1
ATOM 593 N N . SER A 1 77 ? -4.98 20.844 10.508 1 98.12 77 SER A N 1
ATOM 594 C CA . SER A 1 77 ? -4.762 21.578 11.75 1 98.12 77 SER A CA 1
ATOM 595 C C . SER A 1 77 ? -3.697 20.906 12.609 1 98.12 77 SER A C 1
ATOM 597 O O . SER A 1 77 ? -2.836 21.578 13.18 1 98.12 77 SER A O 1
ATOM 599 N N . ARG A 1 78 ? -3.719 19.656 12.727 1 97.62 78 ARG A N 1
ATOM 600 C CA . ARG A 1 78 ? -2.74 18.906 13.508 1 97.62 78 ARG A CA 1
ATOM 601 C C . ARG A 1 78 ? -1.346 19.031 12.898 1 97.62 78 ARG A C 1
ATOM 603 O O . ARG A 1 78 ? -0.36 19.172 13.625 1 97.62 78 ARG A O 1
ATOM 610 N N . ILE A 1 79 ? -1.271 18.922 11.578 1 98.38 79 ILE A N 1
ATOM 611 C CA . ILE A 1 79 ? -0.001 19.094 10.883 1 98.38 79 ILE A CA 1
ATOM 612 C C . ILE A 1 79 ? 0.626 20.422 11.258 1 98.38 79 ILE A C 1
ATOM 614 O O . ILE A 1 79 ? 1.809 20.484 11.602 1 98.38 79 ILE A O 1
ATOM 618 N N . ARG A 1 80 ? -0.185 21.422 11.25 1 98.12 80 ARG A N 1
ATOM 619 C CA . ARG A 1 80 ? 0.304 22.766 11.562 1 98.12 80 ARG A CA 1
ATOM 620 C C . ARG A 1 80 ? 0.674 22.875 13.039 1 98.12 80 ARG A C 1
ATOM 622 O O . ARG A 1 80 ? 1.722 23.422 13.383 1 98.12 80 ARG A O 1
ATOM 629 N N . GLU A 1 81 ? -0.126 22.359 13.891 1 97.06 81 GLU A N 1
ATOM 630 C CA . GLU A 1 81 ? 0.094 22.422 15.328 1 97.06 81 GLU A CA 1
ATOM 631 C C . GLU A 1 81 ? 1.389 21.719 15.727 1 97.06 81 GLU A C 1
ATOM 633 O O . GLU A 1 81 ? 2.104 22.172 16.625 1 97.06 81 GLU A O 1
ATOM 638 N N . LEU A 1 82 ? 1.633 20.641 15.055 1 96.06 82 LEU A N 1
ATOM 639 C CA . LEU A 1 82 ? 2.803 19.844 15.383 1 96.06 82 LEU A CA 1
ATOM 640 C C . LEU A 1 82 ? 4.043 20.375 14.68 1 96.06 82 LEU A C 1
ATOM 642 O O . LEU A 1 82 ? 5.152 19.875 14.906 1 96.06 82 LEU A O 1
ATOM 646 N N . GLY A 1 83 ? 3.867 21.312 13.828 1 97.5 83 GLY A N 1
ATOM 647 C CA . GLY A 1 83 ? 4.988 21.906 13.125 1 97.5 83 GLY A CA 1
ATOM 648 C C . GLY A 1 83 ? 5.578 21 12.062 1 97.5 83 GLY A C 1
ATOM 649 O O . GLY A 1 83 ? 6.766 21.078 11.75 1 97.5 83 GLY A O 1
ATOM 650 N N . ILE A 1 84 ? 4.824 20.078 11.586 1 98 84 ILE A N 1
ATOM 651 C CA . ILE A 1 84 ? 5.273 19.188 10.516 1 98 84 ILE A CA 1
ATOM 652 C C . ILE A 1 84 ? 5.383 19.984 9.211 1 98 84 ILE A C 1
ATOM 654 O O . ILE A 1 84 ? 4.465 20.703 8.836 1 98 84 ILE A O 1
ATOM 658 N N . ALA A 1 85 ? 6.535 19.875 8.531 1 98.25 85 ALA A N 1
ATOM 659 C CA . ALA A 1 85 ? 6.66 20.484 7.211 1 98.25 85 ALA A CA 1
ATOM 660 C C . ALA A 1 85 ? 5.664 19.891 6.227 1 98.25 85 ALA A C 1
ATOM 662 O O . ALA A 1 85 ? 5.426 18.672 6.238 1 98.25 85 ALA A O 1
ATOM 663 N N . TYR A 1 86 ? 5.051 20.75 5.355 1 98.75 86 TYR A N 1
ATOM 664 C CA . TYR A 1 86 ? 4.086 20.266 4.375 1 98.75 86 TYR A CA 1
ATOM 665 C C . TYR A 1 86 ? 4.191 21.047 3.07 1 98.75 86 TYR A C 1
ATOM 667 O O . TYR A 1 86 ? 4.777 22.125 3.037 1 98.75 86 TYR A O 1
ATOM 675 N N . TYR A 1 87 ? 3.662 20.453 2.053 1 98.81 87 TYR A N 1
ATOM 676 C CA . TYR A 1 87 ? 3.852 20.969 0.701 1 98.81 87 TYR A CA 1
ATOM 677 C C . TYR A 1 87 ? 2.605 20.75 -0.149 1 98.81 87 TYR A C 1
ATOM 679 O O . TYR A 1 87 ? 1.846 19.797 0.096 1 98.81 87 TYR A O 1
ATOM 687 N N . ALA A 1 88 ? 2.428 21.469 -1.205 1 98.56 88 ALA A N 1
ATOM 688 C CA . ALA A 1 88 ? 1.309 21.312 -2.133 1 98.56 88 ALA A CA 1
ATOM 689 C C . ALA A 1 88 ? 1.633 20.297 -3.217 1 98.56 88 ALA A C 1
ATOM 691 O O . ALA A 1 88 ? 0.754 19.891 -3.984 1 98.56 88 ALA A O 1
ATOM 692 N N . ASP A 1 89 ? 2.924 19.891 -3.281 1 97.12 89 ASP A N 1
ATOM 693 C CA . ASP A 1 89 ? 3.383 18.984 -4.336 1 97.12 89 ASP A CA 1
ATOM 694 C C . ASP A 1 89 ? 4.332 17.922 -3.781 1 97.12 89 ASP A C 1
ATOM 696 O O . ASP A 1 89 ? 4.945 18.125 -2.729 1 97.12 89 ASP A O 1
ATOM 700 N N . PRO A 1 90 ? 4.473 16.781 -4.473 1 95.38 90 PRO A N 1
ATOM 701 C CA . PRO A 1 90 ? 5.281 15.688 -3.938 1 95.38 90 PRO A CA 1
ATOM 702 C C . PRO A 1 90 ? 6.781 15.977 -3.994 1 95.38 90 PRO A C 1
ATOM 704 O O . PRO A 1 90 ? 7.574 15.273 -3.355 1 95.38 90 PRO A O 1
ATOM 707 N N . HIS A 1 91 ? 7.18 16.953 -4.695 1 94.5 91 HIS A N 1
ATOM 708 C CA . HIS A 1 91 ? 8.594 17.266 -4.875 1 94.5 91 HIS A CA 1
ATOM 709 C C . HIS A 1 91 ? 9.055 18.344 -3.9 1 94.5 91 HIS A C 1
ATOM 711 O O . HIS A 1 91 ? 10.188 18.812 -3.986 1 94.5 91 HIS A O 1
ATOM 717 N N . GLN A 1 92 ? 8.125 18.766 -3.109 1 95.12 92 GLN A N 1
ATOM 718 C CA . GLN A 1 92 ? 8.438 19.688 -2.021 1 95.12 92 GLN A CA 1
ATOM 719 C C . GLN A 1 92 ? 8.898 21.031 -2.559 1 95.12 92 GLN A C 1
ATOM 721 O O . GLN A 1 92 ? 9.797 21.656 -1.987 1 95.12 92 GLN A O 1
ATOM 726 N N . LYS A 1 93 ? 8.312 21.484 -3.67 1 96.69 93 LYS A N 1
ATOM 727 C CA . LYS A 1 93 ? 8.68 22.75 -4.301 1 96.69 93 LYS A CA 1
ATOM 728 C C . LYS A 1 93 ? 7.758 23.891 -3.846 1 96.69 93 LYS A C 1
ATOM 730 O O . LYS A 1 93 ? 8.031 25.062 -4.098 1 96.69 93 LYS A O 1
ATOM 735 N N . ARG A 1 94 ? 6.727 23.531 -3.238 1 97.75 94 ARG A N 1
ATOM 736 C CA . ARG A 1 94 ? 5.75 24.516 -2.768 1 97.75 94 ARG A CA 1
ATOM 737 C C . ARG A 1 94 ? 5.48 24.344 -1.275 1 97.75 94 ARG A C 1
ATOM 739 O O . ARG A 1 94 ? 4.367 24 -0.874 1 97.75 94 ARG A O 1
ATOM 746 N N . PRO A 1 95 ? 6.5 24.766 -0.436 1 97.81 95 PRO A N 1
ATOM 747 C CA . PRO A 1 95 ? 6.383 24.594 1.014 1 97.81 95 PRO A CA 1
ATOM 748 C C . PRO A 1 95 ? 5.328 25.5 1.632 1 97.81 95 PRO A C 1
ATOM 750 O O . PRO A 1 95 ? 5.168 26.656 1.198 1 97.81 95 PRO A O 1
ATOM 753 N N . GLY A 1 96 ? 4.617 25 2.625 1 98.06 96 GLY A N 1
ATOM 754 C CA . GLY A 1 96 ? 3.689 25.797 3.404 1 98.06 96 GLY A CA 1
ATOM 755 C C . GLY A 1 96 ? 2.389 26.078 2.676 1 98.06 96 GLY A C 1
ATOM 756 O O . GLY A 1 96 ? 1.664 27.016 3.031 1 98.06 96 GLY A O 1
ATOM 757 N N . GLU A 1 97 ? 2.166 25.281 1.621 1 98.06 97 GLU A N 1
ATOM 758 C CA . GLU A 1 97 ? 0.944 25.422 0.834 1 98.06 97 GLU A CA 1
ATOM 759 C C . GLU A 1 97 ? 0.225 24.078 0.684 1 98.06 97 GLU A C 1
ATOM 761 O O . GLU A 1 97 ? 0.853 23.016 0.753 1 98.06 97 GLU A O 1
ATOM 766 N N . ILE A 1 98 ? -1.098 24.188 0.543 1 98.69 98 ILE A N 1
ATOM 767 C CA . ILE A 1 98 ? -1.876 23.031 0.102 1 98.69 98 ILE A CA 1
ATOM 768 C C . ILE A 1 98 ? -2.279 23.219 -1.36 1 98.69 98 ILE A C 1
ATOM 770 O O . ILE A 1 98 ? -2.111 24.297 -1.929 1 98.69 98 ILE A O 1
ATOM 774 N N . ASN A 1 99 ? -2.742 22.156 -2.006 1 98.5 99 ASN A N 1
ATOM 775 C CA . ASN A 1 99 ? -3.209 22.266 -3.383 1 98.5 99 ASN A CA 1
ATOM 776 C C . ASN A 1 99 ? -4.719 22.078 -3.482 1 98.5 99 ASN A C 1
ATOM 778 O O . ASN A 1 99 ? -5.371 21.734 -2.498 1 98.5 99 ASN A O 1
ATOM 782 N N . HIS A 1 100 ? -5.289 22.406 -4.664 1 98 100 HIS A N 1
ATOM 783 C CA . HIS A 1 100 ? -6.719 22.25 -4.926 1 98 100 HIS A CA 1
ATOM 784 C C . HIS A 1 100 ? -6.965 21.484 -6.215 1 98 100 HIS A C 1
ATOM 786 O O . HIS A 1 100 ? -7.848 21.828 -7 1 98 100 HIS A O 1
ATOM 792 N N . ASN A 1 101 ? -6.074 20.547 -6.355 1 94.56 101 ASN A N 1
ATOM 793 C CA . ASN A 1 101 ? -6.195 19.703 -7.543 1 94.56 101 ASN A CA 1
ATOM 794 C C . ASN A 1 101 ? -7.555 19.016 -7.602 1 94.56 101 ASN A C 1
ATOM 796 O O . ASN A 1 101 ? -8.109 18.641 -6.57 1 94.56 101 ASN A O 1
ATOM 800 N N . ASP A 1 102 ? -8.18 18.906 -8.914 1 95.25 102 ASP A N 1
ATOM 801 C CA . ASP A 1 102 ? -9.422 18.203 -9.219 1 95.25 102 ASP A CA 1
ATOM 802 C C . ASP A 1 102 ? -10.586 18.766 -8.406 1 95.25 102 ASP A C 1
ATOM 804 O O . ASP A 1 102 ? -11.531 18.047 -8.078 1 95.25 102 ASP A O 1
ATOM 808 N N . GLY A 1 103 ? -10.469 19.969 -7.91 1 96.44 103 GLY A N 1
ATOM 809 C CA . GLY A 1 103 ? -11.531 20.641 -7.172 1 96.44 103 GLY A CA 1
ATOM 810 C C . GLY A 1 103 ? -11.539 20.297 -5.695 1 96.44 103 GLY A C 1
ATOM 811 O O . GLY A 1 103 ? -12.492 20.609 -4.984 1 96.44 103 GLY A O 1
ATOM 812 N N . GLY A 1 104 ? -10.617 19.594 -5.207 1 97.94 104 GLY A N 1
ATOM 813 C CA . GLY A 1 104 ? -10.508 19.266 -3.795 1 97.94 104 GLY A CA 1
ATOM 814 C C . GLY A 1 104 ? -9.336 19.953 -3.115 1 97.94 104 GLY A C 1
ATOM 815 O O . GLY A 1 104 ? -8.969 21.062 -3.48 1 97.94 104 GLY A O 1
ATOM 816 N N . ARG A 1 105 ? -8.828 19.469 -2.062 1 98.56 105 ARG A N 1
ATOM 817 C CA . ARG A 1 105 ? -7.633 19.906 -1.352 1 98.56 105 ARG A CA 1
ATOM 818 C C . ARG A 1 105 ? -6.629 18.766 -1.219 1 98.56 105 ARG A C 1
ATOM 820 O O . ARG A 1 105 ? -7.02 17.594 -1.127 1 98.56 105 ARG A O 1
ATOM 827 N N . GLY A 1 106 ? -5.41 19.078 -1.247 1 98.69 106 GLY A N 1
ATOM 828 C CA . GLY A 1 106 ? -4.332 18.109 -1.089 1 98.69 106 GLY A CA 1
ATOM 829 C C . GLY A 1 106 ? -3.141 18.672 -0.332 1 98.69 106 GLY A C 1
ATOM 830 O O . GLY A 1 106 ? -2.857 19.859 -0.402 1 98.69 106 GLY A O 1
ATOM 831 N N . VAL A 1 107 ? -2.445 17.844 0.38 1 98.88 107 VAL A N 1
ATOM 832 C CA . VAL A 1 107 ? -1.245 18.219 1.113 1 98.88 107 VAL A CA 1
ATOM 833 C C . VAL A 1 107 ? -0.285 17.047 1.198 1 98.88 107 VAL A C 1
ATOM 835 O O . VAL A 1 107 ? -0.714 15.898 1.348 1 98.88 107 VAL A O 1
ATOM 838 N N . TYR A 1 108 ? 0.968 17.359 1.041 1 98.88 108 TYR A N 1
ATOM 839 C CA . TYR A 1 108 ? 2.049 16.375 1.176 1 98.88 108 TYR A CA 1
ATOM 840 C C . TYR A 1 108 ? 2.879 16.656 2.424 1 98.88 108 TYR A C 1
ATOM 842 O O . TYR A 1 108 ? 3.152 17.812 2.75 1 98.88 108 TYR A O 1
ATOM 850 N N . PHE A 1 109 ? 3.316 15.672 3.115 1 98.75 109 PHE A N 1
ATOM 851 C CA . PHE A 1 109 ? 4.172 15.805 4.289 1 98.75 109 PHE A CA 1
ATOM 852 C C . PHE A 1 109 ? 4.918 14.508 4.566 1 98.75 109 PHE A C 1
ATOM 854 O O . PHE A 1 109 ? 4.484 13.43 4.152 1 98.75 109 PHE A O 1
ATOM 861 N N . PRO A 1 110 ? 6.059 14.547 5.25 1 98.25 110 PRO A N 1
ATOM 862 C CA . PRO A 1 110 ? 6.805 13.328 5.574 1 98.25 110 PRO A CA 1
ATOM 863 C C . PRO A 1 110 ? 6.285 12.641 6.84 1 98.25 110 PRO A C 1
ATOM 865 O O . PRO A 1 110 ? 5.824 13.312 7.766 1 98.25 110 PRO A O 1
ATOM 868 N N . ASP A 1 111 ? 6.344 11.305 6.82 1 98.19 111 ASP A N 1
ATOM 869 C CA . ASP A 1 111 ? 6.133 10.586 8.078 1 98.19 111 ASP A CA 1
ATOM 870 C C . ASP A 1 111 ? 7.441 10.438 8.852 1 98.19 111 ASP A C 1
ATOM 872 O O . ASP A 1 111 ? 8.5 10.859 8.375 1 98.19 111 ASP A O 1
ATOM 876 N N . PRO A 1 112 ? 7.473 9.922 10.086 1 98.12 112 PRO A N 1
ATOM 877 C CA . PRO A 1 112 ? 8.672 9.867 10.914 1 98.12 112 PRO A CA 1
ATOM 878 C C . PRO A 1 112 ? 9.797 9.062 10.273 1 98.12 112 PRO A C 1
ATOM 880 O O . PRO A 1 112 ? 10.961 9.188 10.672 1 98.12 112 PRO A O 1
ATOM 883 N N . SER A 1 113 ? 9.5 8.172 9.289 1 98.5 113 SER A N 1
ATOM 884 C CA . SER A 1 113 ? 10.5 7.316 8.68 1 98.5 113 SER A CA 1
ATOM 885 C C . SER A 1 113 ? 10.922 7.844 7.309 1 98.5 113 SER A C 1
ATOM 887 O O . SER A 1 113 ? 11.734 7.223 6.617 1 98.5 113 SER A O 1
ATOM 889 N N . GLY A 1 114 ? 10.32 8.969 6.887 1 97.5 114 GLY A N 1
ATOM 890 C CA . GLY A 1 114 ? 10.742 9.602 5.645 1 97.5 114 GLY A CA 1
ATOM 891 C C . GLY A 1 114 ? 9.867 9.234 4.461 1 97.5 114 GLY A C 1
ATOM 892 O O . GLY A 1 114 ? 10.172 9.578 3.32 1 97.5 114 GLY A O 1
ATOM 893 N N . HIS A 1 115 ? 8.805 8.531 4.613 1 98.5 115 HIS A N 1
ATOM 894 C CA . HIS A 1 115 ? 7.844 8.281 3.543 1 98.5 115 HIS A CA 1
ATOM 895 C C . HIS A 1 115 ? 7.082 9.555 3.18 1 98.5 115 HIS A C 1
ATOM 897 O O . HIS A 1 115 ? 6.863 10.414 4.035 1 98.5 115 HIS A O 1
ATOM 903 N N . GLY A 1 116 ? 6.684 9.656 1.922 1 98.5 116 GLY A N 1
ATOM 904 C CA . GLY A 1 116 ? 5.816 10.734 1.486 1 98.5 116 GLY A CA 1
ATOM 905 C C . GLY A 1 116 ? 4.344 10.438 1.686 1 98.5 116 GLY A C 1
ATOM 906 O O . GLY A 1 116 ? 3.783 9.578 1.008 1 98.5 116 GLY A O 1
ATOM 907 N N . MET A 1 117 ? 3.729 11.156 2.576 1 98.81 117 MET A N 1
ATOM 908 C CA . MET A 1 117 ? 2.293 11.039 2.814 1 98.81 117 MET A CA 1
ATOM 909 C C . MET A 1 117 ? 1.526 12.102 2.027 1 98.81 117 MET A C 1
ATOM 911 O O . MET A 1 117 ? 2.039 13.195 1.792 1 98.81 117 MET A O 1
ATOM 915 N N . GLU A 1 118 ? 0.375 11.719 1.691 1 98.88 118 GLU A N 1
ATOM 916 C CA . GLU A 1 118 ? -0.515 12.625 0.97 1 98.88 118 GLU A CA 1
ATOM 917 C C . GLU A 1 118 ? -1.952 12.5 1.465 1 98.88 118 GLU A C 1
ATOM 919 O O . GLU A 1 118 ? -2.449 11.383 1.661 1 98.88 118 GLU A O 1
ATOM 924 N N . LEU A 1 119 ? -2.57 13.594 1.752 1 98.75 119 LEU A N 1
ATOM 925 C CA . LEU A 1 119 ? -4.008 13.641 1.986 1 98.75 119 LEU A CA 1
ATOM 926 C C . LEU A 1 119 ? -4.723 14.344 0.835 1 98.75 119 LEU A C 1
ATOM 928 O O . LEU A 1 119 ? -4.277 15.391 0.369 1 98.75 119 LEU A O 1
ATOM 932 N N . ILE A 1 120 ? -5.785 13.773 0.389 1 98.69 120 ILE A N 1
ATOM 933 C CA . ILE A 1 120 ? -6.598 14.391 -0.653 1 98.69 120 ILE A CA 1
ATOM 934 C C . ILE A 1 120 ? -8.078 14.273 -0.298 1 98.69 120 ILE A C 1
ATOM 936 O O . ILE A 1 120 ? -8.492 13.289 0.322 1 98.69 120 ILE A O 1
ATOM 940 N N . THR A 1 121 ? -8.898 15.195 -0.743 1 98.44 121 THR A N 1
ATOM 941 C CA . THR A 1 121 ? -10.336 15.141 -0.466 1 98.44 121 THR A CA 1
ATOM 942 C C . THR A 1 121 ? -11.109 14.719 -1.709 1 98.44 121 THR A C 1
ATOM 944 O O . THR A 1 121 ? -12.312 14.445 -1.635 1 98.44 121 THR A O 1
ATOM 947 N N . ARG A 1 122 ? -10.391 14.672 -2.844 1 97.44 122 ARG A N 1
ATOM 948 C CA . ARG A 1 122 ? -10.922 14.164 -4.105 1 97.44 122 ARG A CA 1
ATOM 949 C C . ARG A 1 122 ? -9.898 13.273 -4.805 1 97.44 122 ARG A C 1
ATOM 951 O O . ARG A 1 122 ? -8.703 13.594 -4.828 1 97.44 122 ARG A O 1
ATOM 958 N N . PRO A 1 123 ? -10.43 12.117 -5.316 1 94.69 123 PRO A N 1
ATOM 959 C CA . PRO A 1 123 ? -9.484 11.336 -6.113 1 94.69 123 PRO A CA 1
ATOM 960 C C . PRO A 1 123 ? -9.031 12.062 -7.375 1 94.69 123 PRO A C 1
ATOM 962 O O . PRO A 1 123 ? -9.758 12.906 -7.902 1 94.69 123 PRO A O 1
ATOM 965 N N . TYR A 1 124 ? -7.855 11.742 -7.828 1 90.25 124 TYR A N 1
ATOM 966 C CA . TYR A 1 124 ? -7.391 12.328 -9.086 1 90.25 124 TYR A CA 1
ATOM 967 C C . TYR A 1 124 ? -8.148 11.734 -10.266 1 90.25 124 TYR A C 1
ATOM 969 O O . TYR A 1 124 ? -8.508 10.555 -10.258 1 90.25 124 TYR A O 1
ATOM 977 N N . GLY A 1 125 ? -8.258 12.578 -11.43 1 78.5 125 GLY A N 1
ATOM 978 C CA . GLY A 1 125 ? -8.898 12.156 -12.656 1 78.5 125 GLY A CA 1
ATOM 979 C C . GLY A 1 125 ? -10.414 12.102 -12.555 1 78.5 125 GLY A C 1
ATOM 980 O O . GLY A 1 125 ? -11.086 11.586 -13.445 1 78.5 125 GLY A O 1
ATOM 981 N N . GLY A 1 126 ? -11.023 12.477 -11.43 1 61.59 126 GLY A N 1
ATOM 982 C CA . GLY A 1 126 ? -12.469 12.508 -11.305 1 61.59 126 GLY A CA 1
ATOM 983 C C . GLY A 1 126 ? -13.086 13.766 -11.883 1 61.59 126 GLY A C 1
ATOM 984 O O . GLY A 1 126 ? -12.391 14.75 -12.141 1 61.59 126 GLY A O 1
ATOM 985 N N . MET B 1 1 ? -15.516 8.062 10.75 1 58.81 1 MET B N 1
ATOM 986 C CA . MET B 1 1 ? -14.734 8.93 9.867 1 58.81 1 MET B CA 1
ATOM 987 C C . MET B 1 1 ? -13.875 8.102 8.922 1 58.81 1 MET B C 1
ATOM 989 O O . MET B 1 1 ? -13.445 7 9.266 1 58.81 1 MET B O 1
ATOM 993 N N . SER B 1 2 ? -14 8.438 7.5 1 87.81 2 SER B N 1
ATOM 994 C CA . SER B 1 2 ? -13.484 7.383 6.633 1 87.81 2 SER B CA 1
ATOM 995 C C . SER B 1 2 ? -12.125 7.754 6.062 1 87.81 2 SER B C 1
ATOM 997 O O . SER B 1 2 ? -11.906 8.891 5.645 1 87.81 2 SER B O 1
ATOM 999 N N . VAL B 1 3 ? -11.07 7.168 6.469 1 98 3 VAL B N 1
ATOM 1000 C CA 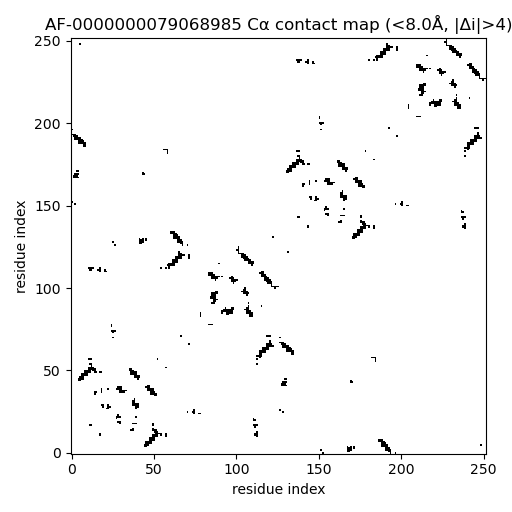. VAL B 1 3 ? -9.742 7.262 5.879 1 98 3 VAL B CA 1
ATOM 1001 C C . VAL B 1 3 ? -9.484 6.047 4.988 1 98 3 VAL B C 1
ATOM 1003 O O . VAL B 1 3 ? -9.445 4.914 5.473 1 98 3 VAL B O 1
ATOM 1006 N N . GLU B 1 4 ? -9.32 6.293 3.67 1 98.62 4 GLU B N 1
ATOM 1007 C CA . GLU B 1 4 ? -9.055 5.211 2.727 1 98.62 4 GLU B CA 1
ATOM 1008 C C . GLU B 1 4 ? -7.672 5.359 2.096 1 98.62 4 GLU B C 1
ATOM 1010 O O . GLU B 1 4 ? -7.25 6.469 1.771 1 98.62 4 GLU B O 1
ATOM 1015 N N . LEU B 1 5 ? -6.961 4.297 2.006 1 98.81 5 LEU B N 1
ATOM 1016 C CA . LEU B 1 5 ? -5.816 4.359 1.104 1 98.81 5 LEU B CA 1
ATOM 1017 C C . LEU B 1 5 ? -6.27 4.57 -0.337 1 98.81 5 LEU B C 1
ATOM 1019 O O . LEU B 1 5 ? -7.059 3.783 -0.866 1 98.81 5 LEU B O 1
ATOM 1023 N N . ASN B 1 6 ? -5.863 5.617 -0.878 1 98.62 6 ASN B N 1
ATOM 1024 C CA . ASN B 1 6 ? -6.27 5.918 -2.246 1 98.62 6 ASN B CA 1
ATOM 1025 C C . ASN B 1 6 ? -5.305 5.316 -3.264 1 98.62 6 ASN B C 1
ATOM 1027 O O . ASN B 1 6 ? -5.727 4.645 -4.207 1 98.62 6 ASN B O 1
ATOM 1031 N N . HIS B 1 7 ? -4.012 5.664 -3.105 1 98.75 7 HIS B N 1
ATOM 1032 C CA . HIS B 1 7 ? -3.023 5.051 -3.984 1 98.75 7 HIS B CA 1
ATOM 1033 C C . HIS B 1 7 ? -1.657 4.98 -3.312 1 98.75 7 HIS B C 1
ATOM 1035 O O . HIS B 1 7 ? -1.406 5.68 -2.33 1 98.75 7 HIS B O 1
ATOM 1041 N N . THR B 1 8 ? -0.865 4.129 -3.729 1 98.88 8 THR B N 1
ATOM 1042 C CA . THR B 1 8 ? 0.562 4.059 -3.436 1 98.88 8 THR B CA 1
ATOM 1043 C C . THR B 1 8 ? 1.363 3.797 -4.707 1 98.88 8 THR B C 1
ATOM 1045 O O . THR B 1 8 ? 0.795 3.441 -5.742 1 98.88 8 THR B O 1
ATOM 1048 N N . ILE B 1 9 ? 2.58 4.062 -4.625 1 98.81 9 ILE B N 1
ATOM 1049 C CA . ILE B 1 9 ? 3.459 3.867 -5.77 1 98.81 9 ILE B CA 1
ATOM 1050 C C . ILE B 1 9 ? 4.25 2.572 -5.598 1 98.81 9 ILE B C 1
ATOM 1052 O O . ILE B 1 9 ? 4.785 2.301 -4.52 1 98.81 9 ILE B O 1
ATOM 1056 N N . VAL B 1 10 ? 4.242 1.754 -6.566 1 98.88 10 VAL B N 1
ATOM 1057 C CA . VAL B 1 10 ? 5.035 0.53 -6.594 1 98.88 10 VAL B CA 1
ATOM 1058 C C . VAL B 1 10 ? 6.293 0.747 -7.434 1 98.88 10 VAL B C 1
ATOM 1060 O O . VAL B 1 10 ? 6.223 0.793 -8.664 1 98.88 10 VAL B O 1
ATOM 1063 N N . HIS B 1 11 ? 7.418 0.867 -6.77 1 98.81 11 HIS B N 1
ATOM 1064 C CA . HIS B 1 11 ? 8.695 1.02 -7.457 1 98.81 11 HIS B CA 1
ATOM 1065 C C . HIS B 1 11 ? 9.031 -0.22 -8.281 1 98.81 11 HIS B C 1
ATOM 1067 O O . HIS B 1 11 ? 9.047 -1.335 -7.75 1 98.81 11 HIS B O 1
ATOM 1073 N N . SER B 1 12 ? 9.344 -0.009 -9.5 1 98.81 12 SER B N 1
ATOM 1074 C CA . SER B 1 12 ? 9.547 -1.132 -10.414 1 98.81 12 SER B CA 1
ATOM 1075 C C . SER B 1 12 ? 10.75 -0.899 -11.32 1 98.81 12 SER B C 1
ATOM 1077 O O . SER B 1 12 ? 11.102 0.246 -11.609 1 98.81 12 SER B O 1
ATOM 1079 N N . ARG B 1 13 ? 11.375 -1.977 -11.789 1 98.62 13 ARG B N 1
ATOM 1080 C CA . ARG B 1 13 ? 12.414 -1.887 -12.812 1 98.62 13 ARG B CA 1
ATOM 1081 C C . ARG B 1 13 ? 11.836 -1.396 -14.133 1 98.62 13 ARG B C 1
ATOM 1083 O O . ARG B 1 13 ? 12.469 -0.611 -14.844 1 98.62 13 ARG B O 1
ATOM 1090 N N . ASP B 1 14 ? 10.672 -1.831 -14.492 1 98.69 14 ASP B N 1
ATOM 1091 C CA . ASP B 1 14 ? 9.844 -1.466 -15.633 1 98.69 14 ASP B CA 1
ATOM 1092 C C . ASP B 1 14 ? 8.367 -1.41 -15.242 1 98.69 14 ASP B C 1
ATOM 1094 O O . ASP B 1 14 ? 7.75 -2.443 -14.961 1 98.69 14 ASP B O 1
ATOM 1098 N N . ASN B 1 15 ? 7.859 -0.166 -15.234 1 98.62 15 ASN B N 1
ATOM 1099 C CA . ASN B 1 15 ? 6.52 0.027 -14.703 1 98.62 15 ASN B CA 1
ATOM 1100 C C . ASN B 1 15 ? 5.477 -0.742 -15.508 1 98.62 15 ASN B C 1
ATOM 1102 O O . ASN B 1 15 ? 4.566 -1.351 -14.938 1 98.62 15 ASN B O 1
ATOM 1106 N N . ARG B 1 16 ? 5.551 -0.761 -16.797 1 98.5 16 ARG B N 1
ATOM 1107 C CA . ARG B 1 16 ? 4.57 -1.46 -17.609 1 98.5 16 ARG B CA 1
ATOM 1108 C C . ARG B 1 16 ? 4.672 -2.969 -17.422 1 98.5 16 ARG B C 1
ATOM 1110 O O . ARG B 1 16 ? 3.654 -3.656 -17.312 1 98.5 16 ARG B O 1
ATOM 1117 N N . GLU B 1 17 ? 5.875 -3.531 -17.422 1 98.5 17 GLU B N 1
ATOM 1118 C CA . GLU B 1 17 ? 6.078 -4.957 -17.172 1 98.5 17 GLU B CA 1
ATOM 1119 C C . GLU B 1 17 ? 5.48 -5.379 -15.836 1 98.5 17 GLU B C 1
ATOM 1121 O O . GLU B 1 17 ? 4.77 -6.383 -15.758 1 98.5 17 GLU B O 1
ATOM 1126 N N . SER B 1 18 ? 5.762 -4.629 -14.781 1 98.75 18 SER B N 1
ATOM 1127 C CA . SER B 1 18 ? 5.289 -4.961 -13.445 1 98.75 18 SER B CA 1
ATOM 1128 C C . SER B 1 18 ? 3.771 -4.859 -13.352 1 98.75 18 SER B C 1
ATOM 1130 O O . SER B 1 18 ? 3.119 -5.734 -12.773 1 98.75 18 SER B O 1
ATOM 1132 N N . ALA B 1 19 ? 3.246 -3.797 -13.898 1 98.81 19 ALA B N 1
ATOM 1133 C CA . ALA B 1 19 ? 1.796 -3.625 -13.883 1 98.81 19 ALA B CA 1
ATOM 1134 C C . ALA B 1 19 ? 1.099 -4.754 -14.641 1 98.81 19 ALA B C 1
ATOM 1136 O O . ALA B 1 19 ? 0.127 -5.332 -14.148 1 98.81 19 ALA B O 1
ATOM 1137 N N . GLN B 1 20 ? 1.588 -5.078 -15.805 1 98.56 20 GLN B N 1
ATOM 1138 C CA . GLN B 1 20 ? 1.003 -6.133 -16.625 1 98.56 20 GLN B CA 1
ATOM 1139 C C . GLN B 1 20 ? 1.124 -7.492 -15.945 1 98.56 20 GLN B C 1
ATOM 1141 O O . GLN B 1 20 ? 0.218 -8.32 -16.031 1 98.56 20 GLN B O 1
ATOM 1146 N N . PHE B 1 21 ? 2.273 -7.734 -15.32 1 98.62 21 PHE B N 1
ATOM 1147 C CA . PHE B 1 21 ? 2.473 -8.977 -14.578 1 98.62 21 PHE B CA 1
ATOM 1148 C C . PHE B 1 21 ? 1.354 -9.195 -13.57 1 98.62 21 PHE B C 1
ATOM 1150 O O . PHE B 1 21 ? 0.715 -10.25 -13.562 1 98.62 21 PHE B O 1
ATOM 1157 N N . LEU B 1 22 ? 1.098 -8.195 -12.766 1 98.62 22 LEU B N 1
ATOM 1158 C CA . LEU B 1 22 ? 0.066 -8.305 -11.734 1 98.62 22 LEU B CA 1
ATOM 1159 C C . LEU B 1 22 ? -1.317 -8.422 -12.367 1 98.62 22 LEU B C 1
ATOM 1161 O O . LEU B 1 22 ? -2.113 -9.273 -11.977 1 98.62 22 LEU B O 1
ATOM 1165 N N . ALA B 1 23 ? -1.552 -7.527 -13.312 1 98.25 23 ALA B N 1
ATOM 1166 C CA . ALA B 1 23 ? -2.863 -7.492 -13.961 1 98.25 23 ALA B CA 1
ATOM 1167 C C . ALA B 1 23 ? -3.193 -8.836 -14.602 1 98.25 23 ALA B C 1
ATOM 1169 O O . ALA B 1 23 ? -4.285 -9.375 -14.414 1 98.25 23 ALA B O 1
ATOM 1170 N N . ASP B 1 24 ? -2.258 -9.391 -15.328 1 97.31 24 ASP B N 1
ATOM 1171 C CA . ASP B 1 24 ? -2.471 -10.672 -15.992 1 97.31 24 ASP B CA 1
ATOM 1172 C C . ASP B 1 24 ? -2.699 -11.781 -14.977 1 97.31 24 ASP B C 1
ATOM 1174 O O . ASP B 1 24 ? -3.59 -12.617 -15.148 1 97.31 24 ASP B O 1
ATOM 1178 N N . LEU B 1 25 ? -1.931 -11.766 -13.977 1 97.69 25 LEU B N 1
ATOM 1179 C CA . LEU B 1 25 ? -2.002 -12.828 -12.977 1 97.69 25 LEU B CA 1
ATOM 1180 C C . LEU B 1 25 ? -3.352 -12.812 -12.266 1 97.69 25 LEU B C 1
ATOM 1182 O O . LEU B 1 25 ? -3.902 -13.875 -11.953 1 97.69 25 LEU B O 1
ATOM 1186 N N . LEU B 1 26 ? -3.846 -11.641 -12.047 1 97.44 26 LEU B N 1
ATOM 1187 C CA . LEU B 1 26 ? -5.023 -11.523 -11.195 1 97.44 26 LEU B CA 1
ATOM 1188 C C . LEU B 1 26 ? -6.262 -11.203 -12.016 1 97.44 26 LEU B C 1
ATOM 1190 O O . LEU B 1 26 ? -7.32 -10.883 -11.469 1 97.44 26 LEU B O 1
ATOM 1194 N N . GLY B 1 27 ? -6.129 -11.211 -13.328 1 96 27 GLY B N 1
ATOM 1195 C CA . GLY B 1 27 ? -7.262 -10.953 -14.195 1 96 27 GLY B CA 1
ATOM 1196 C C . GLY B 1 27 ? -7.746 -9.516 -14.141 1 96 27 GLY B C 1
ATOM 1197 O O . GLY B 1 27 ? -8.953 -9.266 -14.156 1 96 27 GLY B O 1
ATOM 1198 N N . LEU B 1 28 ? -6.832 -8.625 -13.961 1 97.56 28 LEU B N 1
ATOM 1199 C CA . LEU B 1 28 ? -7.113 -7.191 -13.93 1 97.56 28 LEU B CA 1
ATOM 1200 C C . LEU B 1 28 ? -6.68 -6.523 -15.234 1 97.56 28 LEU B C 1
ATOM 1202 O O . LEU B 1 28 ? -6.242 -7.195 -16.172 1 97.56 28 LEU B O 1
ATOM 1206 N N . GLU B 1 29 ? -6.973 -5.25 -15.289 1 97 29 GLU B N 1
ATOM 1207 C CA . GLU B 1 29 ? -6.523 -4.434 -16.406 1 97 29 GLU B CA 1
ATOM 1208 C C . GLU B 1 29 ? -5.629 -3.291 -15.938 1 97 29 GLU B C 1
ATOM 1210 O O . GLU B 1 29 ? -5.855 -2.717 -14.875 1 97 29 GLU B O 1
ATOM 1215 N N . ILE B 1 30 ? -4.641 -2.998 -16.75 1 98.06 30 ILE B N 1
ATOM 1216 C CA . ILE B 1 30 ? -3.85 -1.808 -16.453 1 98.06 30 ILE B CA 1
ATOM 1217 C C . ILE B 1 30 ? -4.562 -0.571 -17 1 98.06 30 ILE B C 1
ATOM 1219 O O . ILE B 1 30 ? -5.234 -0.638 -18.031 1 98.06 30 ILE B O 1
ATOM 1223 N N . GLY B 1 31 ? -4.477 0.51 -16.281 1 97.12 31 GLY B N 1
ATOM 1224 C CA . GLY B 1 31 ? -5.066 1.758 -16.734 1 97.12 31 GLY B CA 1
ATOM 1225 C C . GLY B 1 31 ? -4.156 2.543 -17.672 1 97.12 31 GLY B C 1
ATOM 1226 O O . GLY B 1 31 ? -3.006 2.162 -17.891 1 97.12 31 GLY B O 1
ATOM 1227 N N . PRO B 1 32 ? -4.719 3.582 -18.172 1 96.19 32 PRO B N 1
ATOM 1228 C CA . PRO B 1 32 ? -3.883 4.449 -19.016 1 96.19 32 PRO B CA 1
ATOM 1229 C C . PRO B 1 32 ? -2.744 5.102 -18.234 1 96.19 32 PRO B C 1
ATOM 1231 O O . PRO B 1 32 ? -2.926 5.48 -17.078 1 96.19 32 PRO B O 1
ATOM 1234 N N . GLU B 1 33 ? -1.618 5.164 -18.938 1 95.69 33 GLU B N 1
ATOM 1235 C CA . GLU B 1 33 ? -0.447 5.797 -18.328 1 95.69 33 GLU B CA 1
ATOM 1236 C C . GLU B 1 33 ? -0.745 7.234 -17.922 1 95.69 33 GLU B C 1
ATOM 1238 O O . GLU B 1 33 ? -1.404 7.973 -18.656 1 95.69 33 GLU B O 1
ATOM 1243 N N . TRP B 1 34 ? -0.352 7.609 -16.781 1 92.81 34 TRP B N 1
ATOM 1244 C CA . TRP B 1 34 ? -0.467 8.953 -16.219 1 92.81 34 TRP B CA 1
ATOM 1245 C C . TRP B 1 34 ? 0.873 9.43 -15.656 1 92.81 34 TRP B C 1
ATOM 1247 O O . TRP B 1 34 ? 1.264 9.055 -14.555 1 92.81 34 TRP B O 1
ATOM 1257 N N . GLY B 1 35 ? 1.431 10.336 -16.484 1 94.75 35 GLY B N 1
ATOM 1258 C CA . GLY B 1 35 ? 2.797 10.656 -16.109 1 94.75 35 GLY B CA 1
ATOM 1259 C C . GLY B 1 35 ? 3.715 9.453 -16.109 1 94.75 35 GLY B C 1
ATOM 1260 O O . GLY B 1 35 ? 3.768 8.711 -17.094 1 94.75 35 GLY B O 1
ATOM 1261 N N . PRO B 1 36 ? 4.445 9.305 -15.008 1 96.94 36 PRO B N 1
ATOM 1262 C CA . PRO B 1 36 ? 5.348 8.148 -14.945 1 96.94 36 PRO B CA 1
ATOM 1263 C C . PRO B 1 36 ? 4.648 6.879 -14.469 1 96.94 36 PRO B C 1
ATOM 1265 O O . PRO B 1 36 ? 5.297 5.844 -14.297 1 96.94 36 PRO B O 1
ATOM 1268 N N . PHE B 1 37 ? 3.371 6.914 -14.352 1 98.31 37 PHE B N 1
ATOM 1269 C CA . PHE B 1 37 ? 2.703 5.824 -13.648 1 98.31 37 PHE B CA 1
ATOM 1270 C C . PHE B 1 37 ? 1.895 4.973 -14.617 1 98.31 37 PHE B C 1
ATOM 1272 O O . PHE B 1 37 ? 1.291 5.496 -15.562 1 98.31 37 PHE B O 1
ATOM 1279 N N . ILE B 1 38 ? 1.817 3.711 -14.391 1 98.69 38 ILE B N 1
ATOM 1280 C CA . ILE B 1 38 ? 0.816 2.793 -14.922 1 98.69 38 ILE B CA 1
ATOM 1281 C C . ILE B 1 38 ? -0.071 2.283 -13.789 1 98.69 38 ILE B C 1
ATOM 1283 O O . ILE B 1 38 ? 0.389 1.537 -12.914 1 98.69 38 ILE B O 1
ATOM 1287 N N . PRO B 1 39 ? -1.276 2.699 -13.82 1 98.56 39 PRO B N 1
ATOM 1288 C CA . PRO B 1 39 ? -2.139 2.365 -12.688 1 98.56 39 PRO B CA 1
ATOM 1289 C C . PRO B 1 39 ? -2.824 1.01 -12.844 1 98.56 39 PRO B C 1
ATOM 1291 O O . PRO B 1 39 ? -3.201 0.631 -13.953 1 98.56 39 PRO B O 1
ATOM 1294 N N . VAL B 1 40 ? -2.949 0.243 -11.773 1 98.56 40 VAL B N 1
ATOM 1295 C CA . VAL B 1 40 ? -3.838 -0.903 -11.617 1 98.56 40 VAL B CA 1
ATOM 1296 C C . VAL B 1 40 ? -4.809 -0.646 -10.461 1 98.56 40 VAL B C 1
ATOM 1298 O O . VAL B 1 40 ? -4.391 -0.478 -9.32 1 98.56 40 VAL B O 1
ATOM 1301 N N . VAL B 1 41 ? -6.07 -0.58 -10.742 1 97.75 41 VAL B N 1
ATOM 1302 C CA . VAL B 1 41 ? -7.094 -0.255 -9.758 1 97.75 41 VAL B CA 1
ATOM 1303 C C . VAL B 1 41 ? -7.684 -1.541 -9.18 1 97.75 41 VAL B C 1
ATOM 1305 O O . VAL B 1 41 ? -8.078 -2.439 -9.922 1 97.75 41 VAL B O 1
ATOM 1308 N N . LEU B 1 42 ? -7.742 -1.565 -7.887 1 98.31 42 LEU B N 1
ATOM 1309 C CA . LEU B 1 42 ? -8.242 -2.754 -7.199 1 98.31 42 LEU B CA 1
ATOM 1310 C 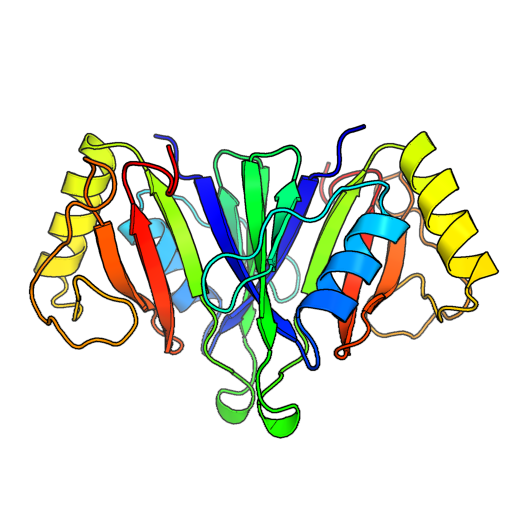C . LEU B 1 42 ? -9.672 -2.547 -6.727 1 98.31 42 LEU B C 1
ATOM 1312 O O . LEU B 1 42 ? -10.18 -1.421 -6.734 1 98.31 42 LEU B O 1
ATOM 1316 N N . ALA B 1 43 ? -10.281 -3.574 -6.305 1 98.06 43 ALA B N 1
ATOM 1317 C CA . ALA B 1 43 ? -11.719 -3.6 -6.07 1 98.06 43 ALA B CA 1
ATOM 1318 C C . ALA B 1 43 ? -12.094 -2.754 -4.859 1 98.06 43 ALA B C 1
ATOM 1320 O O . ALA B 1 43 ? -13.242 -2.328 -4.719 1 98.06 43 ALA B O 1
ATOM 1321 N N . ASN B 1 44 ? -11.164 -2.541 -3.955 1 97.81 44 ASN B N 1
ATOM 1322 C CA . ASN B 1 44 ? -11.469 -1.724 -2.787 1 97.81 44 ASN B CA 1
ATOM 1323 C C . ASN B 1 44 ? -11.039 -0.273 -2.99 1 97.81 44 ASN B C 1
ATOM 1325 O O . ASN B 1 44 ? -10.875 0.47 -2.021 1 97.81 44 ASN B O 1
ATOM 1329 N N . GLY B 1 45 ? -10.781 0.087 -4.215 1 96.62 45 GLY B N 1
ATOM 1330 C CA . GLY B 1 45 ? -10.578 1.481 -4.574 1 96.62 45 GLY B CA 1
ATOM 1331 C C . GLY B 1 45 ? -9.117 1.9 -4.523 1 96.62 45 GLY B C 1
ATOM 1332 O O . GLY B 1 45 ? -8.781 3.033 -4.875 1 96.62 45 GLY B O 1
ATOM 1333 N N . VAL B 1 46 ? -8.242 1.029 -4.121 1 98.38 46 VAL B N 1
ATOM 1334 C CA . VAL B 1 46 ? -6.82 1.348 -4.09 1 98.38 46 VAL B CA 1
ATOM 1335 C C . VAL B 1 46 ? -6.246 1.309 -5.504 1 98.38 46 VAL B C 1
ATOM 1337 O O . VAL B 1 46 ? -6.555 0.4 -6.281 1 98.38 46 VAL B O 1
ATOM 1340 N N . THR B 1 47 ? -5.488 2.307 -5.82 1 98.44 47 THR B N 1
ATOM 1341 C CA . THR B 1 47 ? -4.703 2.264 -7.051 1 98.44 47 THR B CA 1
ATOM 1342 C C . THR B 1 47 ? -3.236 1.97 -6.746 1 98.44 47 THR B C 1
ATOM 1344 O O . THR B 1 47 ? -2.621 2.65 -5.922 1 98.44 47 THR B O 1
ATOM 1347 N N . LEU B 1 48 ? -2.738 0.95 -7.316 1 98.88 48 LEU B N 1
ATOM 1348 C CA . LEU B 1 48 ? -1.295 0.748 -7.375 1 98.88 48 LEU B CA 1
ATOM 1349 C C . LEU B 1 48 ? -0.698 1.44 -8.594 1 98.88 48 LEU B C 1
ATOM 1351 O O . LEU B 1 48 ? -0.969 1.046 -9.734 1 98.88 48 LEU B O 1
ATOM 1355 N N . ASP B 1 49 ? 0.046 2.471 -8.352 1 98.81 49 ASP B N 1
ATOM 1356 C CA . ASP B 1 49 ? 0.713 3.211 -9.414 1 98.81 49 ASP B CA 1
ATOM 1357 C C . ASP B 1 49 ? 2.139 2.703 -9.625 1 98.81 49 ASP B C 1
ATOM 1359 O O . ASP B 1 49 ? 3.047 3.061 -8.875 1 98.81 49 ASP B O 1
ATOM 1363 N N . PHE B 1 50 ? 2.33 1.923 -10.609 1 98.94 50 PHE B N 1
ATOM 1364 C CA . PHE B 1 50 ? 3.662 1.405 -10.891 1 98.94 50 PHE B CA 1
ATOM 1365 C C . PHE B 1 50 ? 4.539 2.48 -11.523 1 98.94 50 PHE B C 1
ATOM 1367 O O . PHE B 1 50 ? 4.102 3.193 -12.43 1 98.94 50 PHE B O 1
ATOM 1374 N N . ALA B 1 51 ? 5.727 2.604 -11.07 1 98.81 51 ALA B N 1
ATOM 1375 C CA . ALA B 1 51 ? 6.664 3.607 -11.57 1 98.81 51 ALA B CA 1
ATOM 1376 C C . ALA B 1 51 ? 8.062 3.012 -11.75 1 98.81 51 ALA B C 1
ATOM 1378 O O . ALA B 1 51 ? 8.562 2.316 -10.867 1 98.81 51 ALA B O 1
ATOM 1379 N N . THR B 1 52 ? 8.68 3.309 -12.867 1 98.69 52 THR B N 1
ATOM 1380 C CA . THR B 1 52 ? 10.047 2.869 -13.117 1 98.69 52 THR B CA 1
ATOM 1381 C C . THR B 1 52 ? 11.039 3.73 -12.344 1 98.69 52 THR B C 1
ATOM 1383 O O . THR B 1 52 ? 11 4.957 -12.422 1 98.69 52 THR B O 1
ATOM 1386 N N . ILE B 1 53 ? 11.828 3.057 -11.562 1 98.06 53 ILE B N 1
ATOM 1387 C CA . ILE B 1 53 ? 12.953 3.719 -10.906 1 98.06 53 ILE B CA 1
ATOM 1388 C C . ILE B 1 53 ? 14.219 2.887 -11.094 1 98.06 53 ILE B C 1
ATOM 1390 O O . ILE B 1 53 ? 14.156 1.724 -11.492 1 98.06 53 ILE B O 1
ATOM 1394 N N . PRO B 1 54 ? 15.406 3.51 -10.852 1 97.25 54 PRO B N 1
ATOM 1395 C CA . PRO B 1 54 ? 16.625 2.705 -10.938 1 97.25 54 PRO B CA 1
ATOM 1396 C C . PRO B 1 54 ? 16.594 1.476 -10.031 1 97.25 54 PRO B C 1
ATOM 1398 O O . PRO B 1 54 ? 16.172 1.568 -8.875 1 97.25 54 PRO B O 1
ATOM 1401 N N . GLU B 1 55 ? 16.969 0.391 -10.57 1 96.12 55 GLU B N 1
ATOM 1402 C CA . GLU B 1 55 ? 16.906 -0.892 -9.883 1 96.12 55 GLU B CA 1
ATOM 1403 C C . GLU B 1 55 ? 17.562 -0.818 -8.508 1 96.12 55 GLU B C 1
ATOM 1405 O O . GLU B 1 55 ? 17.062 -1.371 -7.535 1 96.12 55 GLU B O 1
ATOM 1410 N N . ALA B 1 56 ? 18.719 -0.104 -8.438 1 95.19 56 ALA B N 1
ATOM 1411 C CA . ALA B 1 56 ? 19.5 -0.009 -7.207 1 95.19 56 ALA B CA 1
ATOM 1412 C C . ALA B 1 56 ? 18.703 0.69 -6.109 1 95.19 56 ALA B C 1
ATOM 1414 O O . ALA B 1 56 ? 19.031 0.582 -4.926 1 95.19 56 ALA B O 1
ATOM 1415 N N . SER B 1 57 ? 17.625 1.356 -6.496 1 95.5 57 SER B N 1
ATOM 1416 C CA . SER B 1 57 ? 16.828 2.121 -5.551 1 95.5 57 SER B CA 1
ATOM 1417 C C . SER B 1 57 ? 15.578 1.344 -5.129 1 95.5 57 SER B C 1
ATOM 1419 O O . SER B 1 57 ? 14.789 1.822 -4.309 1 95.5 57 SER B O 1
ATOM 1421 N N . ILE B 1 58 ? 15.367 0.204 -5.68 1 97.62 58 ILE B N 1
ATOM 1422 C CA . ILE B 1 58 ? 14.188 -0.592 -5.359 1 97.62 58 ILE B CA 1
ATOM 1423 C C . ILE B 1 58 ? 14.438 -1.399 -4.086 1 97.62 58 ILE B C 1
ATOM 1425 O O . ILE B 1 58 ? 15.422 -2.145 -4 1 97.62 58 ILE B O 1
ATOM 1429 N N . THR B 1 59 ? 13.703 -1.191 -3.104 1 97.75 59 THR B N 1
ATOM 1430 C CA . THR B 1 59 ? 13.641 -2.029 -1.91 1 97.75 59 THR B CA 1
ATOM 1431 C C . THR B 1 59 ? 12.422 -2.943 -1.949 1 97.75 59 THR B C 1
ATOM 1433 O O . THR B 1 59 ? 11.297 -2.475 -2.127 1 97.75 59 THR B O 1
ATOM 1436 N N . PRO B 1 60 ? 12.633 -4.238 -1.794 1 97.69 60 PRO B N 1
ATOM 1437 C CA . PRO B 1 60 ? 11.477 -5.141 -1.812 1 97.69 60 PRO B CA 1
ATOM 1438 C C . PRO B 1 60 ? 10.398 -4.738 -0.808 1 97.69 60 PRO B C 1
ATOM 1440 O O . PRO B 1 60 ? 10.703 -4.48 0.359 1 97.69 60 PRO B O 1
ATOM 1443 N N . GLN B 1 61 ? 9.234 -4.637 -1.31 1 98.44 61 GLN B N 1
ATOM 1444 C CA . GLN B 1 61 ? 8.039 -4.379 -0.513 1 98.44 61 GLN B CA 1
ATOM 1445 C C . GLN B 1 61 ? 7.102 -5.586 -0.524 1 98.44 61 GLN B C 1
ATOM 1447 O O . GLN B 1 61 ? 7.324 -6.547 -1.265 1 98.44 61 GLN B O 1
ATOM 1452 N N . HIS B 1 62 ? 6.094 -5.52 0.329 1 98.69 62 HIS B N 1
ATOM 1453 C CA . HIS B 1 62 ? 5.125 -6.602 0.451 1 98.69 62 HIS B CA 1
ATOM 1454 C C . HIS B 1 62 ? 3.723 -6.129 0.081 1 98.69 62 HIS B C 1
ATOM 1456 O O . HIS B 1 62 ? 3.262 -5.098 0.572 1 98.69 62 HIS B O 1
ATOM 1462 N N . TYR B 1 63 ? 3.07 -6.828 -0.774 1 98.88 63 TYR B N 1
ATOM 1463 C CA . TYR B 1 63 ? 1.682 -6.574 -1.14 1 98.88 63 TYR B CA 1
ATOM 1464 C C . TYR B 1 63 ? 0.852 -7.852 -1.042 1 98.88 63 TYR B C 1
ATOM 1466 O O . TYR B 1 63 ? 1.141 -8.844 -1.72 1 98.88 63 TYR B O 1
ATOM 1474 N N . ALA B 1 64 ? -0.145 -7.832 -0.246 1 98.81 64 ALA B N 1
ATOM 1475 C CA . ALA B 1 64 ? -1.047 -8.969 -0.093 1 98.81 64 ALA B CA 1
ATOM 1476 C C . ALA B 1 64 ? -2.424 -8.664 -0.676 1 98.81 64 ALA B C 1
ATOM 1478 O O . ALA B 1 64 ? -2.99 -7.598 -0.418 1 98.81 64 ALA B O 1
ATOM 1479 N N . PHE B 1 65 ? -2.885 -9.562 -1.383 1 98.88 65 PHE B N 1
ATOM 1480 C CA . PHE B 1 65 ? -4.184 -9.383 -2.025 1 98.88 65 PHE B CA 1
ATOM 1481 C C . PHE B 1 65 ? -5.184 -10.414 -1.52 1 98.88 65 PHE B C 1
ATOM 1483 O O . PHE B 1 65 ? -4.855 -11.602 -1.393 1 98.88 65 PHE B O 1
ATOM 1490 N N . LEU B 1 66 ? -6.34 -9.961 -1.189 1 98.69 66 LEU B N 1
ATOM 1491 C CA . LEU B 1 66 ? -7.469 -10.812 -0.854 1 98.69 66 LEU B CA 1
ATOM 1492 C C . LEU B 1 66 ? -8.312 -11.117 -2.09 1 98.69 66 LEU B C 1
ATOM 1494 O O . LEU B 1 66 ? -8.797 -10.195 -2.752 1 98.69 66 LEU B O 1
ATOM 1498 N N . ILE B 1 67 ? -8.414 -12.375 -2.383 1 98.56 67 ILE B N 1
ATOM 1499 C CA . ILE B 1 67 ? -9.141 -12.773 -3.584 1 98.56 67 ILE B CA 1
ATOM 1500 C C . ILE B 1 67 ? -10.062 -13.945 -3.26 1 98.56 67 ILE B C 1
ATOM 1502 O O . ILE B 1 67 ? -9.945 -14.562 -2.197 1 98.56 67 ILE B O 1
ATOM 1506 N N . SER B 1 68 ? -11.023 -14.203 -4.121 1 97.81 68 SER B N 1
ATOM 1507 C CA . SER B 1 68 ? -11.938 -15.328 -3.934 1 97.81 68 SER B CA 1
ATOM 1508 C C . SER B 1 68 ? -11.227 -16.656 -4.16 1 97.81 68 SER B C 1
ATOM 1510 O O . SER B 1 68 ? -10.141 -16.703 -4.746 1 97.81 68 SER B O 1
ATOM 1512 N N . GLU B 1 69 ? -11.898 -17.75 -3.754 1 97.75 69 GLU B N 1
ATOM 1513 C CA . GLU B 1 69 ? -11.375 -19.094 -3.992 1 97.75 69 GLU B CA 1
ATOM 1514 C C . GLU B 1 69 ? -11.219 -19.359 -5.484 1 97.75 69 GLU B C 1
ATOM 1516 O O . GLU B 1 69 ? -10.211 -19.938 -5.914 1 97.75 69 GLU B O 1
ATOM 1521 N N . ALA B 1 70 ? -12.18 -18.969 -6.223 1 97.12 70 ALA B N 1
ATOM 1522 C CA . ALA B 1 70 ? -12.133 -19.188 -7.664 1 97.12 70 ALA B CA 1
ATOM 1523 C C . ALA B 1 70 ? -10.992 -18.406 -8.297 1 97.12 70 ALA B C 1
ATOM 1525 O O . ALA B 1 70 ? -10.281 -18.922 -9.172 1 97.12 70 ALA B O 1
ATOM 1526 N N . GLU B 1 71 ? -10.805 -17.188 -7.891 1 97.5 71 GLU B N 1
ATOM 1527 C CA . GLU B 1 71 ? -9.711 -16.359 -8.398 1 97.5 71 GLU B CA 1
ATOM 1528 C C . GLU B 1 71 ? -8.359 -16.953 -7.996 1 97.5 71 GLU B C 1
ATOM 1530 O O . GLU B 1 71 ? -7.391 -16.859 -8.758 1 97.5 71 GLU B O 1
ATOM 1535 N N . PHE B 1 72 ? -8.336 -17.484 -6.773 1 98.5 72 PHE B N 1
ATOM 1536 C CA . PHE B 1 72 ? -7.113 -18.125 -6.32 1 98.5 72 PHE B CA 1
ATOM 1537 C C . PHE B 1 72 ? -6.738 -19.281 -7.242 1 98.5 72 PHE B C 1
ATOM 1539 O O . PHE B 1 72 ? -5.582 -19.406 -7.652 1 98.5 72 PHE B O 1
ATOM 1546 N N . ASP B 1 73 ? -7.711 -20.094 -7.602 1 98.12 73 ASP B N 1
ATOM 1547 C CA . ASP B 1 73 ? -7.457 -21.219 -8.508 1 98.12 73 ASP B CA 1
ATOM 1548 C C . ASP B 1 73 ? -6.887 -20.719 -9.836 1 98.12 73 ASP B C 1
ATOM 1550 O O . ASP B 1 73 ? -5.914 -21.281 -10.344 1 98.12 73 ASP B O 1
ATOM 1554 N N . THR B 1 74 ? -7.426 -19.719 -10.32 1 97.75 74 THR B N 1
ATOM 1555 C CA . THR B 1 74 ? -7.008 -19.172 -11.602 1 97.75 74 THR B CA 1
ATOM 1556 C C . THR B 1 74 ? -5.602 -18.594 -11.516 1 97.75 74 THR B C 1
ATOM 1558 O O . THR B 1 74 ? -4.746 -18.891 -12.352 1 97.75 74 THR B O 1
ATOM 1561 N N . ALA B 1 75 ? -5.402 -17.734 -10.523 1 98.25 75 ALA B N 1
ATOM 1562 C CA . ALA B 1 75 ? -4.102 -17.078 -10.352 1 98.25 75 ALA B CA 1
ATOM 1563 C C . ALA B 1 75 ? -3.008 -18.109 -10.086 1 98.25 75 ALA B C 1
ATOM 1565 O O . ALA B 1 75 ? -1.911 -18.031 -10.641 1 98.25 75 ALA B O 1
ATOM 1566 N N . PHE B 1 76 ? -3.334 -19.094 -9.211 1 98.38 76 PHE B N 1
ATOM 1567 C CA . PHE B 1 76 ? -2.354 -20.109 -8.852 1 98.38 76 PHE B CA 1
ATOM 1568 C C . PHE B 1 76 ? -2 -20.969 -10.062 1 98.38 76 PHE B C 1
ATOM 1570 O O . PHE B 1 76 ? -0.837 -21.328 -10.258 1 98.38 76 PHE B O 1
ATOM 1577 N N . SER B 1 77 ? -2.971 -21.297 -10.859 1 98.12 77 SER B N 1
ATOM 1578 C CA . SER B 1 77 ? -2.707 -22 -12.109 1 98.12 77 SER B CA 1
ATOM 1579 C C . SER B 1 77 ? -1.755 -21.219 -13 1 98.12 77 SER B C 1
ATOM 1581 O O . SER B 1 77 ? -0.842 -21.797 -13.602 1 98.12 77 SER B O 1
ATOM 1583 N N . ARG B 1 78 ? -1.926 -19.984 -13.109 1 97.62 78 ARG B N 1
ATOM 1584 C CA . ARG B 1 78 ? -1.063 -19.125 -13.922 1 97.62 78 ARG B CA 1
ATOM 1585 C C . ARG B 1 78 ? 0.356 -19.094 -13.359 1 97.62 78 ARG B C 1
ATOM 1587 O O . ARG B 1 78 ? 1.327 -19.125 -14.117 1 97.62 78 ARG B O 1
ATOM 1594 N N . ILE B 1 79 ? 0.467 -18.984 -12.039 1 98.38 79 ILE B N 1
ATOM 1595 C CA . ILE B 1 79 ? 1.77 -19 -11.383 1 98.38 79 ILE B CA 1
ATOM 1596 C C . ILE B 1 79 ? 2.531 -20.266 -11.781 1 98.38 79 ILE B C 1
ATOM 1598 O O . ILE B 1 79 ? 3.701 -20.188 -12.164 1 98.38 79 ILE B O 1
ATOM 1602 N N . ARG B 1 80 ? 1.847 -21.344 -11.75 1 98.12 80 ARG B N 1
ATOM 1603 C CA . ARG B 1 80 ? 2.471 -22.609 -12.086 1 98.12 80 ARG B CA 1
ATOM 1604 C C . ARG B 1 80 ? 2.801 -22.688 -13.57 1 98.12 80 ARG B C 1
ATOM 1606 O O . ARG B 1 80 ? 3.893 -23.125 -13.945 1 98.12 80 ARG B O 1
ATOM 1613 N N . GLU B 1 81 ? 1.913 -22.266 -14.383 1 97 81 GLU B N 1
ATOM 1614 C CA . GLU B 1 81 ? 2.092 -22.312 -15.836 1 97 81 GLU B CA 1
ATOM 1615 C C . GLU B 1 81 ? 3.285 -21.469 -16.266 1 97 81 GLU B C 1
ATOM 1617 O O . GLU B 1 81 ? 4.016 -21.844 -17.188 1 97 81 GLU B O 1
ATOM 1622 N N . LEU B 1 82 ? 3.42 -20.375 -15.609 1 96.12 82 LEU B N 1
ATOM 1623 C CA . LEU B 1 82 ? 4.48 -19.438 -15.977 1 96.12 82 LEU B CA 1
ATOM 1624 C C . LEU B 1 82 ? 5.797 -19.828 -15.312 1 96.12 82 LEU B C 1
ATOM 1626 O O . LEU B 1 82 ? 6.836 -19.219 -15.578 1 96.12 82 LEU B O 1
ATOM 1630 N N . GLY B 1 83 ? 5.762 -20.781 -14.469 1 97.5 83 GLY B N 1
ATOM 1631 C CA . GLY B 1 83 ? 6.965 -21.25 -13.797 1 97.5 83 GLY B CA 1
ATOM 1632 C C . GLY B 1 83 ? 7.48 -20.281 -12.758 1 97.5 83 GLY B C 1
ATOM 1633 O O . GLY B 1 83 ? 8.68 -20.234 -12.484 1 97.5 83 GLY B O 1
ATOM 1634 N N . ILE B 1 84 ? 6.652 -19.453 -12.242 1 98 84 ILE B N 1
ATOM 1635 C CA . ILE B 1 84 ? 7.031 -18.516 -11.188 1 98 84 ILE B CA 1
ATOM 1636 C C . ILE B 1 84 ? 7.27 -19.281 -9.891 1 98 84 ILE B C 1
ATOM 1638 O O . ILE B 1 84 ? 6.453 -20.109 -9.492 1 98 84 ILE B O 1
ATOM 1642 N N . ALA B 1 85 ? 8.422 -19.062 -9.258 1 98.25 85 ALA B N 1
ATOM 1643 C CA . ALA B 1 85 ? 8.656 -19.641 -7.945 1 98.25 85 ALA B CA 1
ATOM 1644 C C . ALA B 1 85 ? 7.633 -19.156 -6.926 1 98.25 85 ALA B C 1
ATOM 1646 O O . ALA B 1 85 ? 7.262 -17.984 -6.926 1 98.25 85 ALA B O 1
ATOM 1647 N N . TYR B 1 86 ? 7.156 -20.094 -6.031 1 98.75 86 TYR B N 1
ATOM 1648 C CA . TYR B 1 86 ? 6.172 -19.719 -5.023 1 98.75 86 TYR B CA 1
ATOM 1649 C C . TYR B 1 86 ? 6.41 -20.469 -3.723 1 98.75 86 TYR B C 1
ATOM 1651 O O . TYR B 1 86 ? 7.109 -21.484 -3.709 1 98.75 86 TYR B O 1
ATOM 1659 N N . TYR B 1 87 ? 5.852 -19.938 -2.689 1 98.81 87 TYR B N 1
ATOM 1660 C CA . TYR B 1 87 ? 6.137 -20.438 -1.346 1 98.81 87 TYR B CA 1
ATOM 1661 C C . TYR B 1 87 ? 4.906 -20.344 -0.456 1 98.81 87 TYR B C 1
ATOM 1663 O O . TYR B 1 87 ? 4.035 -19.484 -0.674 1 98.81 87 TYR B O 1
ATOM 1671 N N . ALA B 1 88 ? 4.836 -21.094 0.596 1 98.56 88 ALA B N 1
ATOM 1672 C CA . ALA B 1 88 ? 3.738 -21.062 1.56 1 98.56 88 ALA B CA 1
ATOM 1673 C C . ALA B 1 88 ? 3.982 -20 2.633 1 98.56 88 ALA B C 1
ATOM 1675 O O . ALA B 1 88 ? 3.09 -19.703 3.428 1 98.56 88 ALA B O 1
ATOM 1676 N N . ASP B 1 89 ? 5.227 -19.453 2.666 1 97.12 89 ASP B N 1
ATOM 1677 C CA . ASP B 1 89 ? 5.617 -18.5 3.705 1 97.12 89 ASP B CA 1
ATOM 1678 C C . ASP B 1 89 ? 6.43 -17.344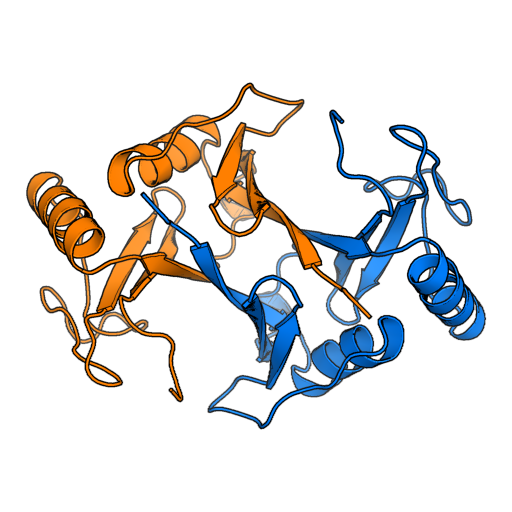 3.121 1 97.12 89 ASP B C 1
ATOM 1680 O O . ASP B 1 89 ? 7.023 -17.484 2.049 1 97.12 89 ASP B O 1
ATOM 1684 N N . PRO B 1 90 ? 6.449 -16.203 3.803 1 95.38 90 PRO B N 1
ATOM 1685 C CA . PRO B 1 90 ? 7.113 -15.023 3.242 1 95.38 90 PRO B CA 1
ATOM 1686 C C . PRO B 1 90 ? 8.641 -15.141 3.25 1 95.38 90 PRO B C 1
ATOM 1688 O O . PRO B 1 90 ? 9.328 -14.359 2.592 1 95.38 90 PRO B O 1
ATOM 1691 N N . HIS B 1 91 ? 9.172 -16.078 3.941 1 94.5 91 HIS B N 1
ATOM 1692 C CA . HIS B 1 91 ? 10.617 -16.219 4.078 1 94.5 91 HIS B CA 1
ATOM 1693 C C . HIS B 1 91 ? 11.164 -17.234 3.092 1 94.5 91 HIS B C 1
ATOM 1695 O O . HIS B 1 91 ? 12.344 -17.594 3.145 1 94.5 91 HIS B O 1
ATOM 1701 N N . GLN B 1 92 ? 10.258 -17.766 2.322 1 95.12 92 GLN B N 1
ATOM 1702 C CA . GLN B 1 92 ? 10.633 -18.656 1.226 1 95.12 92 GLN B CA 1
ATOM 1703 C C . GLN B 1 92 ? 11.258 -19.938 1.748 1 95.12 92 GLN B C 1
ATOM 1705 O O . GLN B 1 92 ? 12.195 -20.469 1.146 1 95.12 92 GLN B O 1
ATOM 1710 N N . LYS B 1 93 ? 10.781 -20.438 2.887 1 96.62 93 LYS B N 1
ATOM 1711 C CA . LYS B 1 93 ? 11.297 -21.656 3.506 1 96.62 93 LYS B CA 1
ATOM 1712 C C . LYS B 1 93 ? 10.484 -22.875 3.08 1 96.62 93 LYS B C 1
ATOM 1714 O O . LYS B 1 93 ? 10.891 -24.016 3.324 1 96.62 93 LYS B O 1
ATOM 1719 N N . ARG B 1 94 ? 9.398 -22.641 2.496 1 97.75 94 ARG B N 1
ATOM 1720 C CA . ARG B 1 94 ? 8.523 -23.719 2.053 1 97.75 94 ARG B CA 1
ATOM 1721 C C . ARG B 1 94 ? 8.195 -23.594 0.57 1 97.75 94 ARG B C 1
ATOM 1723 O O . ARG B 1 94 ? 7.035 -23.375 0.205 1 97.75 94 ARG B O 1
ATOM 1730 N N . PRO B 1 95 ? 9.219 -23.906 -0.295 1 97.75 95 PRO B N 1
ATOM 1731 C CA . PRO B 1 95 ? 9.031 -23.75 -1.74 1 97.75 95 PRO B CA 1
ATOM 1732 C C . PRO B 1 95 ? 8.07 -24.781 -2.328 1 97.75 95 PRO B C 1
ATOM 1734 O O . PRO B 1 95 ? 8.047 -25.922 -1.893 1 97.75 95 PRO B O 1
ATOM 1737 N N . GLY B 1 96 ? 7.273 -24.344 -3.299 1 98 96 GLY B N 1
ATOM 1738 C CA . GLY B 1 96 ? 6.418 -25.25 -4.051 1 98 96 GLY B CA 1
ATOM 1739 C C . GLY B 1 96 ? 5.18 -25.672 -3.285 1 98 96 GLY B C 1
ATOM 1740 O O . GLY B 1 96 ? 4.555 -26.688 -3.617 1 98 96 GLY B O 1
ATOM 1741 N N . GLU B 1 97 ? 4.902 -24.906 -2.221 1 98.06 97 GLU B N 1
ATOM 1742 C CA . GLU B 1 97 ? 3.73 -25.172 -1.397 1 98.06 97 GLU B CA 1
ATOM 1743 C C . GLU B 1 97 ? 2.875 -23.922 -1.221 1 98.06 97 GLU B C 1
ATOM 1745 O O . GLU B 1 97 ? 3.379 -22.797 -1.312 1 98.06 97 GLU B O 1
ATOM 1750 N N . ILE B 1 98 ? 1.575 -24.188 -1.041 1 98.69 98 ILE B N 1
ATOM 1751 C CA . ILE B 1 98 ? 0.691 -23.125 -0.573 1 98.69 98 ILE B CA 1
ATOM 1752 C C . ILE B 1 98 ? 0.36 -23.328 0.902 1 98.69 98 ILE B C 1
ATOM 1754 O O . ILE B 1 98 ? 0.672 -24.391 1.467 1 98.69 98 ILE B O 1
ATOM 1758 N N . ASN B 1 99 ? -0.209 -22.328 1.565 1 98.56 99 ASN B N 1
ATOM 1759 C CA . ASN B 1 99 ? -0.613 -22.5 2.957 1 98.56 99 ASN B CA 1
ATOM 1760 C C . ASN B 1 99 ? -2.131 -22.469 3.107 1 98.56 99 ASN B C 1
ATOM 1762 O O . ASN B 1 99 ? -2.85 -22.188 2.146 1 98.56 99 ASN B O 1
ATOM 1766 N N . HIS B 1 100 ? -2.641 -22.844 4.309 1 98 100 HIS B N 1
ATOM 1767 C CA . HIS B 1 100 ? -4.066 -22.859 4.617 1 98 100 HIS B CA 1
ATOM 1768 C C . HIS B 1 100 ? -4.355 -22.109 5.918 1 98 100 HIS B C 1
ATOM 1770 O O . HIS B 1 100 ? -5.16 -22.562 6.734 1 98 100 HIS B O 1
ATOM 1776 N N . ASN B 1 101 ? -3.555 -21.078 6.031 1 94.62 101 ASN B N 1
ATOM 1777 C CA . ASN B 1 101 ? -3.73 -20.25 7.219 1 94.62 101 ASN B CA 1
ATOM 1778 C C . ASN B 1 101 ? -5.156 -19.719 7.328 1 94.62 101 ASN B C 1
ATOM 1780 O O . ASN B 1 101 ? -5.781 -19.391 6.316 1 94.62 101 ASN B O 1
ATOM 1784 N N . ASP B 1 102 ? -5.75 -19.703 8.664 1 95.25 102 ASP B N 1
ATOM 1785 C CA . ASP B 1 102 ? -7.059 -19.141 9.008 1 95.25 102 ASP B CA 1
ATOM 1786 C C . ASP B 1 102 ? -8.172 -19.828 8.227 1 95.25 102 ASP B C 1
ATOM 1788 O O . ASP B 1 102 ? -9.195 -19.219 7.93 1 95.25 102 ASP B O 1
ATOM 1792 N N . GLY B 1 103 ? -7.938 -21.016 7.719 1 96.44 103 GLY B N 1
ATOM 1793 C CA . GLY B 1 103 ? -8.938 -21.797 7.008 1 96.44 103 GLY B CA 1
ATOM 1794 C C . GLY B 1 103 ? -9.031 -21.453 5.535 1 96.44 103 GLY B C 1
ATOM 1795 O O . GLY B 1 103 ? -9.969 -21.859 4.852 1 96.44 103 GLY B O 1
ATOM 1796 N N . GLY B 1 104 ? -8.211 -20.656 5.02 1 98 104 GLY B N 1
ATOM 1797 C CA . GLY B 1 104 ? -8.18 -20.312 3.607 1 98 104 GLY B CA 1
ATOM 1798 C C . GLY B 1 104 ? -6.961 -20.859 2.887 1 98 104 GLY B C 1
ATOM 1799 O O . GLY B 1 104 ? -6.461 -21.938 3.234 1 98 104 GLY B O 1
ATOM 1800 N N . ARG B 1 105 ? -6.547 -20.328 1.822 1 98.56 105 ARG B N 1
ATOM 1801 C CA . ARG B 1 105 ? -5.332 -20.625 1.071 1 98.56 105 ARG B CA 1
ATOM 1802 C C . ARG B 1 105 ? -4.469 -19.391 0.905 1 98.56 105 ARG B C 1
ATOM 1804 O O . ARG B 1 105 ? -4.984 -18.266 0.829 1 98.56 105 ARG B O 1
ATOM 1811 N N . GLY B 1 106 ? -3.221 -19.562 0.89 1 98.69 106 GLY B N 1
ATOM 1812 C CA . GLY B 1 106 ? -2.264 -18.484 0.699 1 98.69 106 GLY B CA 1
ATOM 1813 C C . GLY B 1 106 ? -1.04 -18.906 -0.093 1 98.69 106 GLY B C 1
ATOM 1814 O O . GLY B 1 106 ? -0.624 -20.062 -0.032 1 98.69 106 GLY B O 1
ATOM 1815 N N . VAL B 1 107 ? -0.46 -18 -0.825 1 98.88 107 VAL B N 1
ATOM 1816 C CA . VAL B 1 107 ? 0.753 -18.266 -1.595 1 98.88 107 VAL B CA 1
ATOM 1817 C C . VAL B 1 107 ? 1.573 -16.984 -1.709 1 98.88 107 VAL B C 1
ATOM 1819 O O . VAL B 1 107 ? 1.015 -15.891 -1.838 1 98.88 107 VAL B O 1
ATOM 1822 N N . TYR B 1 108 ? 2.852 -17.141 -1.59 1 98.88 108 TYR B N 1
ATOM 1823 C CA . TYR B 1 108 ? 3.812 -16.062 -1.76 1 98.88 108 TYR B CA 1
ATOM 1824 C C . TYR B 1 108 ? 4.629 -16.25 -3.033 1 98.88 108 TYR B C 1
ATOM 1826 O O . TYR B 1 108 ? 5.02 -17.375 -3.369 1 98.88 108 TYR B O 1
ATOM 1834 N N . PHE B 1 109 ? 4.938 -15.227 -3.744 1 98.75 109 PHE B N 1
ATOM 1835 C CA . PHE B 1 109 ? 5.762 -15.266 -4.945 1 98.75 109 PHE B CA 1
ATOM 1836 C C . PHE B 1 109 ? 6.352 -13.898 -5.246 1 98.75 109 PHE B C 1
ATOM 1838 O O . PHE B 1 109 ? 5.816 -12.875 -4.812 1 98.75 109 PHE B O 1
ATOM 1845 N N . PRO B 1 110 ? 7.453 -13.805 -5.957 1 98.25 110 PRO B N 1
ATOM 1846 C CA . PRO B 1 110 ? 8.047 -12.516 -6.309 1 98.25 110 PRO B CA 1
ATOM 1847 C C . PRO B 1 110 ? 7.41 -11.891 -7.555 1 98.25 110 PRO B C 1
ATOM 1849 O O . PRO B 1 110 ? 7 -12.617 -8.461 1 98.25 110 PRO B O 1
ATOM 1852 N N . ASP B 1 111 ? 7.32 -10.562 -7.539 1 98.19 111 ASP B N 1
ATOM 1853 C CA . ASP B 1 111 ? 6.988 -9.875 -8.789 1 98.19 111 ASP B CA 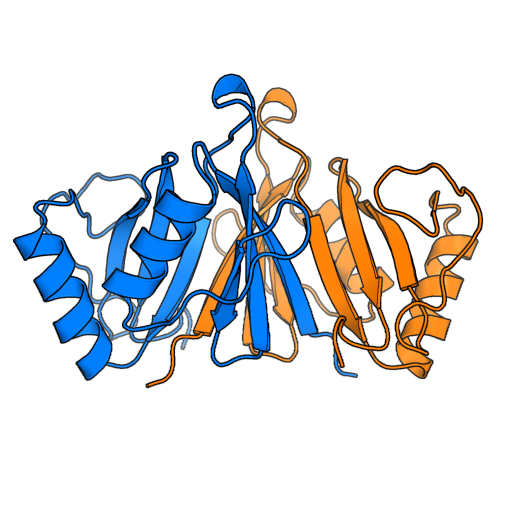1
ATOM 1854 C C . ASP B 1 111 ? 8.242 -9.594 -9.609 1 98.19 111 ASP B C 1
ATOM 1856 O O . ASP B 1 111 ? 9.359 -9.891 -9.172 1 98.19 111 ASP B O 1
ATOM 1860 N N . PRO B 1 112 ? 8.18 -9.078 -10.836 1 98.06 112 PRO B N 1
ATOM 1861 C CA . PRO B 1 112 ? 9.344 -8.891 -11.711 1 98.06 112 PRO B CA 1
ATOM 1862 C C . PRO B 1 112 ? 10.391 -7.961 -11.102 1 98.06 112 PRO B C 1
ATOM 1864 O O . PRO B 1 112 ? 11.539 -7.949 -11.547 1 98.06 112 PRO B O 1
ATOM 1867 N N . SER B 1 113 ? 10.031 -7.117 -10.117 1 98.5 113 SER B N 1
ATOM 1868 C CA . SER B 1 113 ? 10.953 -6.148 -9.539 1 98.5 113 SER B CA 1
ATOM 1869 C C . SER B 1 113 ? 11.469 -6.621 -8.18 1 98.5 113 SER B C 1
ATOM 1871 O O . SER B 1 113 ? 12.227 -5.906 -7.516 1 98.5 113 SER B O 1
ATOM 1873 N N . GLY B 1 114 ? 11.008 -7.801 -7.738 1 97.5 114 GLY B N 1
ATOM 1874 C CA . GLY B 1 114 ? 11.539 -8.375 -6.512 1 97.5 114 GLY B CA 1
ATOM 1875 C C . GLY B 1 114 ? 10.664 -8.102 -5.301 1 97.5 114 GLY B C 1
ATOM 1876 O O . GLY B 1 114 ? 11.047 -8.422 -4.172 1 97.5 114 GLY B O 1
ATOM 1877 N N . HIS B 1 115 ? 9.531 -7.523 -5.41 1 98.5 115 HIS B N 1
ATOM 1878 C CA . HIS B 1 115 ? 8.586 -7.383 -4.309 1 98.5 115 HIS B CA 1
ATOM 1879 C C . HIS B 1 115 ? 7.98 -8.727 -3.926 1 98.5 115 HIS B C 1
ATOM 1881 O O . HIS B 1 115 ? 7.824 -9.609 -4.777 1 98.5 115 HIS B O 1
ATOM 1887 N N . GLY B 1 116 ? 7.648 -8.867 -2.658 1 98.5 116 GLY B N 1
ATOM 1888 C CA . GLY B 1 116 ? 6.914 -10.039 -2.199 1 98.5 116 GLY B CA 1
ATOM 1889 C C . GLY B 1 116 ? 5.414 -9.898 -2.352 1 98.5 116 GLY B C 1
ATOM 1890 O O . GLY B 1 116 ? 4.785 -9.086 -1.67 1 98.5 116 GLY B O 1
ATOM 1891 N N . MET B 1 117 ? 4.852 -10.695 -3.211 1 98.81 117 MET B N 1
ATOM 1892 C CA . MET B 1 117 ? 3.402 -10.742 -3.398 1 98.81 117 MET B CA 1
ATOM 1893 C C . MET B 1 117 ? 2.787 -11.875 -2.588 1 98.81 117 MET B C 1
ATOM 1895 O O . MET B 1 117 ? 3.426 -12.906 -2.371 1 98.81 117 MET B O 1
ATOM 1899 N N . GLU B 1 118 ? 1.615 -11.617 -2.209 1 98.88 118 GLU B N 1
ATOM 1900 C CA . GLU B 1 118 ? 0.856 -12.617 -1.46 1 98.88 118 GLU B CA 1
ATOM 1901 C C . GLU B 1 118 ? -0.603 -12.648 -1.908 1 98.88 118 GLU B C 1
ATOM 1903 O O . GLU B 1 118 ? -1.229 -11.602 -2.08 1 98.88 118 GLU B O 1
ATOM 1908 N N . LEU B 1 119 ? -1.098 -13.805 -2.189 1 98.75 119 LEU B N 1
ATOM 1909 C CA . LEU B 1 119 ? -2.529 -14.016 -2.379 1 98.75 119 LEU B CA 1
ATOM 1910 C C . LEU B 1 119 ? -3.125 -14.789 -1.207 1 98.75 119 LEU B C 1
ATOM 1912 O O . LEU B 1 119 ? -2.553 -15.781 -0.759 1 98.75 119 LEU B O 1
ATOM 1916 N N . ILE B 1 120 ? -4.234 -14.344 -0.729 1 98.69 120 ILE B N 1
ATOM 1917 C CA . ILE B 1 120 ? -4.934 -15.047 0.339 1 98.69 120 ILE B CA 1
ATOM 1918 C C . ILE B 1 120 ? -6.43 -15.086 0.034 1 98.69 120 ILE B C 1
ATOM 1920 O O . ILE B 1 120 ? -6.973 -14.164 -0.575 1 98.69 120 ILE B O 1
ATOM 1924 N N . THR B 1 121 ? -7.141 -16.094 0.507 1 98.44 121 THR B N 1
ATOM 1925 C CA . THR B 1 121 ? -8.578 -16.203 0.277 1 98.44 121 THR B CA 1
ATOM 1926 C C . THR B 1 121 ? -9.352 -15.859 1.546 1 98.44 121 THR B C 1
ATOM 1928 O O . THR B 1 121 ? -10.578 -15.727 1.513 1 98.44 121 THR B O 1
ATOM 1931 N N . ARG B 1 122 ? -8.602 -15.734 2.658 1 97.5 122 ARG B N 1
ATOM 1932 C CA . ARG B 1 122 ? -9.141 -15.281 3.936 1 97.5 122 ARG B CA 1
ATOM 1933 C C . ARG B 1 122 ? -8.195 -14.289 4.605 1 97.5 122 ARG B C 1
ATOM 1935 O O . ARG B 1 122 ? -6.977 -14.477 4.59 1 97.5 122 ARG B O 1
ATOM 1942 N N . PRO B 1 123 ? -8.836 -13.203 5.129 1 94.69 123 PRO B N 1
ATOM 1943 C CA . PRO B 1 123 ? -7.957 -12.312 5.895 1 94.69 123 PRO B CA 1
ATOM 1944 C C . PRO B 1 123 ? -7.387 -12.977 7.145 1 94.69 123 PRO B C 1
ATOM 1946 O O . PRO B 1 123 ? -7.996 -13.906 7.688 1 94.69 123 PRO B O 1
ATOM 1949 N N . TYR B 1 124 ? -6.254 -12.523 7.57 1 90.25 124 TYR B N 1
ATOM 1950 C CA . TYR B 1 124 ? -5.691 -13.039 8.812 1 90.25 124 TYR B CA 1
ATOM 1951 C C . TYR B 1 124 ? -6.469 -12.523 10.016 1 90.25 124 TYR B C 1
ATOM 1953 O O . TYR B 1 124 ? -6.953 -11.391 10.016 1 90.25 124 TYR B O 1
ATOM 1961 N N . GLY B 1 125 ? -6.438 -13.359 11.195 1 78.31 125 GLY B N 1
ATOM 1962 C CA . GLY B 1 125 ? -7.086 -12.992 12.445 1 78.31 125 GLY B CA 1
ATOM 1963 C C . GLY B 1 125 ? -8.602 -13.094 12.383 1 78.31 125 GLY B C 1
ATOM 1964 O O . GLY B 1 125 ? -9.289 -12.648 13.297 1 78.31 125 GLY B O 1
ATOM 1965 N N . GLY B 1 126 ? -9.211 -13.523 11.266 1 60.97 126 GLY B N 1
ATOM 1966 C CA . GLY B 1 126 ? -10.648 -13.711 11.18 1 60.97 126 GLY B CA 1
ATOM 1967 C C . GLY B 1 126 ? -11.117 -15.031 11.766 1 60.97 126 GLY B C 1
ATOM 1968 O O . GLY B 1 126 ? -10.305 -15.945 11.977 1 60.97 126 GLY B O 1
#

InterPro domains:
  IPR004360 Glyoxalase/fosfomycin resistance/dioxygenase domain [PF00903] (5-119)
  IPR029068 Glyoxalase/Bleomycin resistance protein/Dihydroxybiphenyl dioxygenase [G3DSA:3.10.180.10] (1-124)
  IPR029068 Glyoxalase/Bleomycin resistance protein/Dihydroxybiphenyl dioxygenase [SSF54593] (5-124)
  IPR037523 Vicinal oxygen chelate (VOC), core domain [PS51819] (4-122)

Sequence (252 aa):
MSVELNHTIVHSRDNRESAQFLADLLGLEIGPEWGPFIPVVLANGVTLDFATIPEASITPQHYAFLISEAEFDTAFSRIRELGIAYYADPHQKRPGEINHNDGGRGVYFPDPSGHGMELITRPYGGMSVELNHTIVHSRDNRESAQFLADLLGLEIGPEWGPFIPVVLANGVTLDFATIPEASITPQHYAFLISEAEFDTAFSRIRELGIAYYADPHQKRPGEINHNDGGRGVYFPDPSGHGMELITRPYGG

Organism: Streptomyces microflavus (NCBI:txid1919)

Secondary structure (DSSP, 8-state):
--EEEEEEEEEESSHHHHHHHHHHHHT--BPPPBTTEEEEE-TTS-EEEEEE--GGGPPP-EEEEEE-HHHHHHHHHHHHHTT---BSSTTS-SBT--B-GGGS-EEEEE-TTS-EEEEESS-TT-/--EEEEEEEEEESSHHHHHHHHHHHHT--BPPPBTTEEEEE-TTS-EEEEEE--GGGPPP-EEEEEE-HHHHHHHHHHHHHTT---BSSTTS-SBT--B-GGGS-EEEEE-TTS-EEEEESS-TT-

Nearest PDB structures (foldseek):
  6a4x-assembly1_A-2  TM=9.889E-01  e=2.433E-21  Streptomyces curacoi
  6a4z-assembly1_B  TM=9.736E-01  e=4.587E-20  Streptomyces chartreusis
  6a52-assembly1_A  TM=9.746E-01  e=1.868E-19  Rhodococcus phenolicus
  7wcc-assembly2_D-3  TM=9.718E-01  e=1.638E-18  Streptomyces chartreusis
  8he6-assembly1_B  TM=9.682E-01  e=7.080E-17  Nostoc sp. PCC 7120 = FACHB-418

Radius of gyration: 17.86 Å; Cα contacts (8 Å, |Δi|>4): 602; chains: 2; bounding box: 34×51×38 Å

Solvent-accessible surface area (backbone atoms only — not comparable to full-atom values): 13113 Å² total; per-residue (Å²): 135,62,45,25,62,35,35,34,57,41,72,18,64,42,17,64,63,45,38,48,52,51,18,63,47,68,74,52,62,68,48,75,71,54,88,75,25,27,31,36,72,32,68,50,59,31,28,43,26,14,25,58,42,64,63,92,69,55,63,71,46,45,45,29,30,39,30,46,67,69,53,46,52,53,27,51,50,46,36,59,73,69,63,53,69,38,7,41,38,95,82,58,81,37,67,84,37,67,31,54,63,76,81,30,43,29,38,24,34,68,48,91,61,54,27,43,35,31,45,25,50,42,68,81,94,105,134,61,46,24,64,35,36,34,57,43,73,19,64,43,18,65,62,43,38,48,52,52,17,62,47,69,73,52,60,67,47,75,70,53,87,74,24,26,31,37,72,34,67,51,59,33,28,44,28,15,24,58,43,64,63,91,69,55,62,71,46,46,46,27,30,39,30,46,68,70,53,45,54,53,28,51,50,47,38,58,74,69,64,53,68,39,8,40,39,94,80,59,81,37,66,82,35,67,31,53,61,78,80,30,44,30,39,23,34,66,48,91,61,54,27,42,36,32,44,25,49,43,66,82,93,105

pLDDT: mean 96.95, std 5.23, range [58.81, 98.94]